Protein AF-A0A0D2Y0E1-F1 (afdb_monomer)

Nearest PDB structures (foldseek):
  6voa-assembly1_F  TM=8.980E-01  e=2.484E+00  Bos taurus
  6q9i-assembly1_A  TM=6.806E-01  e=1.138E+00  Homo sapiens
  7qij-assembly2_NC  TM=6.362E-01  e=3.158E+00  Yersinia enterocolitica
  7qij-assembly1_FC  TM=5.602E-01  e=2.203E+00  Yersinia enterocolitica
  4ui9-assembly1_J  TM=6.076E-01  e=6.491E+00  Homo sapiens

Structure (mmCIF, N/CA/C/O backbone):
data_AF-A0A0D2Y0E1-F1
#
_entry.id   AF-A0A0D2Y0E1-F1
#
loop_
_atom_site.group_PDB
_atom_site.id
_atom_site.type_symbol
_atom_site.label_atom_id
_atom_site.label_alt_id
_atom_site.label_comp_id
_atom_site.label_asym_id
_atom_site.label_entity_id
_atom_site.label_seq_id
_atom_site.pdbx_PDB_ins_code
_atom_site.Cartn_x
_atom_site.Cartn_y
_atom_site.Cartn_z
_atom_site.occupancy
_atom_site.B_iso_or_equiv
_atom_site.auth_seq_id
_atom_site.auth_comp_id
_atom_site.auth_asym_id
_atom_site.auth_atom_id
_atom_site.pdbx_PDB_model_num
ATOM 1 N N . MET A 1 1 ? 16.025 14.652 -43.598 1.00 29.80 1 MET A N 1
ATOM 2 C CA . MET A 1 1 ? 14.700 14.769 -42.950 1.00 29.80 1 MET A CA 1
ATOM 3 C C . MET A 1 1 ? 14.615 13.731 -41.834 1.00 29.80 1 MET A C 1
ATOM 5 O O . MET A 1 1 ? 14.165 12.617 -42.056 1.00 29.80 1 MET A O 1
ATOM 9 N N . ALA A 1 2 ? 15.170 14.050 -40.661 1.00 27.42 2 ALA A N 1
ATOM 10 C CA . ALA A 1 2 ? 15.143 13.170 -39.497 1.00 27.42 2 ALA A CA 1
ATOM 11 C C . ALA A 1 2 ? 13.873 13.478 -38.699 1.00 27.42 2 ALA A C 1
ATOM 13 O O . ALA A 1 2 ? 13.775 14.520 -38.055 1.00 27.42 2 ALA A O 1
ATOM 14 N N . LEU A 1 3 ? 12.875 12.598 -38.786 1.00 26.36 3 LEU A N 1
ATOM 15 C CA . LEU A 1 3 ? 11.708 12.636 -37.910 1.00 26.36 3 LEU A CA 1
ATOM 16 C C . LEU A 1 3 ? 12.167 12.260 -36.501 1.00 26.36 3 LEU A C 1
ATOM 18 O O . LEU A 1 3 ? 12.266 11.092 -36.132 1.00 26.36 3 LEU A O 1
ATOM 22 N N . GLN A 1 4 ? 12.492 13.290 -35.729 1.00 29.80 4 GLN A N 1
ATOM 23 C CA . GLN A 1 4 ? 12.717 13.230 -34.296 1.00 29.80 4 GLN A CA 1
ATOM 24 C C . GLN A 1 4 ? 11.381 12.854 -33.641 1.00 29.80 4 GLN A C 1
ATOM 26 O O . GLN A 1 4 ? 10.528 13.700 -33.369 1.00 29.80 4 GLN A O 1
ATOM 31 N N . LEU A 1 5 ? 11.152 11.547 -33.492 1.00 32.97 5 LEU A N 1
ATOM 32 C CA . LEU A 1 5 ? 9.961 10.992 -32.860 1.00 32.97 5 LEU A CA 1
ATOM 33 C C . LEU A 1 5 ? 9.896 11.491 -31.412 1.00 32.97 5 LEU A C 1
ATOM 35 O O . LEU A 1 5 ? 10.718 11.133 -30.570 1.00 32.97 5 LEU A O 1
ATOM 39 N N . ARG A 1 6 ? 8.915 12.358 -31.143 1.00 33.28 6 ARG A N 1
ATOM 40 C CA . ARG A 1 6 ? 8.609 12.877 -29.806 1.00 33.28 6 ARG A CA 1
ATOM 41 C C . ARG A 1 6 ? 8.322 11.722 -28.827 1.00 33.28 6 ARG A C 1
ATOM 43 O O . ARG A 1 6 ? 7.664 10.753 -29.209 1.00 33.28 6 ARG A O 1
ATOM 50 N N . PRO A 1 7 ? 8.691 11.854 -27.541 1.00 40.19 7 PRO A N 1
ATOM 51 C CA . PRO A 1 7 ? 8.501 10.839 -26.501 1.00 40.19 7 PRO A CA 1
ATOM 52 C C . PRO A 1 7 ? 7.050 10.806 -25.984 1.00 40.19 7 PRO A C 1
ATOM 54 O O . PRO A 1 7 ? 6.798 10.943 -24.792 1.00 40.19 7 PRO A O 1
ATOM 57 N N . ARG A 1 8 ? 6.058 10.694 -26.876 1.00 50.22 8 ARG A N 1
ATOM 58 C CA . ARG A 1 8 ? 4.631 10.711 -26.508 1.00 50.22 8 ARG A CA 1
ATOM 59 C C . ARG A 1 8 ? 3.814 9.655 -27.250 1.00 50.22 8 ARG A C 1
ATOM 61 O O . ARG A 1 8 ? 2.760 9.960 -27.795 1.00 50.22 8 ARG A O 1
ATOM 68 N N . SER A 1 9 ? 4.283 8.409 -27.303 1.00 59.06 9 SER A N 1
ATOM 69 C CA . SER A 1 9 ? 3.418 7.333 -27.802 1.00 59.06 9 SER A CA 1
ATOM 70 C C . SER A 1 9 ? 2.418 6.938 -26.699 1.00 59.06 9 SER A C 1
ATOM 72 O O . SER A 1 9 ? 2.868 6.602 -25.596 1.00 59.06 9 SER A O 1
ATOM 74 N N . PRO A 1 10 ? 1.099 6.903 -26.965 1.00 67.31 10 PRO A N 1
ATOM 75 C CA . PRO A 1 10 ? 0.081 6.484 -25.994 1.00 67.31 10 PRO A CA 1
ATOM 76 C C . PRO A 1 10 ? 0.346 5.110 -25.355 1.00 67.31 10 PRO A C 1
ATOM 78 O O . PRO A 1 10 ? -0.072 4.861 -24.227 1.00 67.31 10 PRO A O 1
ATOM 81 N N . GLY A 1 11 ? 1.072 4.225 -26.052 1.00 69.56 11 GLY A N 1
ATOM 82 C CA . GLY A 1 11 ? 1.441 2.896 -25.561 1.00 69.56 11 GLY A CA 1
ATOM 83 C C . GLY A 1 11 ? 2.312 2.919 -24.302 1.00 69.56 11 GLY A C 1
ATOM 84 O O . GLY A 1 11 ? 2.001 2.214 -23.347 1.00 69.56 11 GLY A O 1
ATOM 85 N N . PHE A 1 12 ? 3.351 3.762 -24.255 1.00 72.12 12 PHE A N 1
ATOM 86 C CA . PHE A 1 12 ? 4.215 3.871 -23.069 1.00 72.12 12 PHE A CA 1
ATOM 87 C C . PHE A 1 12 ? 3.479 4.479 -21.869 1.00 72.12 12 PHE A C 1
ATOM 89 O O . PHE A 1 12 ? 3.678 4.007 -20.756 1.00 72.12 12 PHE A O 1
ATOM 96 N N . PHE A 1 13 ? 2.578 5.447 -22.079 1.00 69.00 13 PHE A N 1
ATOM 97 C CA . PHE A 1 13 ? 1.755 6.000 -20.993 1.00 69.00 13 PHE A CA 1
ATOM 98 C C . PHE A 1 13 ? 0.798 4.963 -20.405 1.00 69.00 13 PHE A C 1
ATOM 100 O O . PHE A 1 13 ? 0.699 4.836 -19.188 1.00 69.00 13 PHE A O 1
ATOM 107 N N . LYS A 1 14 ? 0.131 4.175 -21.256 1.00 74.12 14 LYS A N 1
ATOM 108 C CA . LYS A 1 14 ? -0.729 3.073 -20.797 1.00 74.12 14 LYS A CA 1
ATOM 109 C C . LYS A 1 14 ? 0.062 2.020 -20.018 1.00 74.12 14 LYS A C 1
ATOM 111 O O . LYS A 1 14 ? -0.443 1.489 -19.030 1.00 74.12 14 LYS A O 1
ATOM 116 N N . LEU A 1 15 ? 1.296 1.733 -20.439 1.00 76.12 15 LEU A N 1
ATOM 117 C CA . LEU A 1 15 ? 2.157 0.760 -19.767 1.00 76.12 15 LEU A CA 1
ATOM 118 C C . LEU A 1 15 ? 2.670 1.283 -18.422 1.00 76.12 15 LEU A C 1
ATOM 120 O O . LEU A 1 15 ? 2.565 0.571 -17.434 1.00 76.12 15 LEU A O 1
ATOM 124 N N . ALA A 1 16 ? 3.117 2.539 -18.365 1.00 70.19 16 ALA A N 1
ATOM 125 C CA . ALA A 1 16 ? 3.499 3.204 -17.118 1.00 70.19 16 ALA A CA 1
ATOM 126 C C . ALA A 1 16 ? 2.325 3.308 -16.133 1.00 70.19 16 ALA A C 1
ATOM 128 O O . ALA A 1 16 ? 2.491 3.150 -14.929 1.00 70.19 16 ALA A O 1
ATOM 129 N N . ARG A 1 17 ? 1.101 3.516 -16.630 1.00 71.44 17 ARG A N 1
ATOM 130 C CA . ARG A 1 17 ? -0.091 3.430 -15.785 1.00 71.44 17 ARG A CA 1
ATOM 131 C C . ARG A 1 17 ? -0.301 2.003 -15.273 1.00 71.44 17 ARG A C 1
ATOM 133 O O . ARG A 1 17 ? -0.507 1.814 -14.084 1.00 71.44 17 ARG A O 1
ATOM 140 N N . SER A 1 18 ? -0.174 0.992 -16.129 1.00 72.69 18 SER A N 1
ATOM 141 C CA . SER A 1 18 ? -0.356 -0.416 -15.735 1.00 72.69 18 SER A CA 1
ATOM 142 C C . SER A 1 18 ? 0.694 -0.912 -14.725 1.00 72.69 18 SER A C 1
ATOM 144 O O . SER A 1 18 ? 0.367 -1.744 -13.881 1.00 72.69 18 SER A O 1
ATOM 146 N N . THR A 1 19 ? 1.922 -0.374 -14.735 1.00 73.69 19 THR A N 1
ATOM 147 C CA . THR A 1 19 ? 2.929 -0.667 -13.696 1.00 73.69 19 THR A CA 1
ATOM 148 C C . THR A 1 19 ? 2.524 -0.094 -12.341 1.00 73.69 19 THR A C 1
ATOM 150 O O . THR A 1 19 ? 2.725 -0.753 -11.328 1.00 73.69 19 THR A O 1
ATOM 153 N N . THR A 1 20 ? 1.850 1.064 -12.301 1.00 69.69 20 THR A N 1
ATOM 154 C CA . THR A 1 20 ? 1.257 1.573 -11.044 1.00 69.69 20 THR A CA 1
ATOM 155 C C . THR A 1 20 ? 0.101 0.716 -10.523 1.00 69.69 20 THR A C 1
ATOM 157 O O . THR A 1 20 ? -0.274 0.858 -9.362 1.00 69.69 20 THR A O 1
ATOM 160 N N . LEU A 1 21 ? -0.436 -0.193 -11.350 1.00 75.38 21 LEU A N 1
ATOM 161 C CA . LEU A 1 21 ? -1.456 -1.172 -10.962 1.00 75.38 21 LEU A CA 1
ATOM 162 C C . LEU A 1 21 ? -0.890 -2.503 -10.452 1.00 75.38 21 LEU A C 1
ATOM 164 O O . LEU A 1 21 ? -1.653 -3.431 -10.203 1.00 75.38 21 LEU A O 1
ATOM 168 N N . GLY A 1 22 ? 0.435 -2.643 -10.361 1.00 80.12 22 GLY A N 1
ATOM 169 C CA . GLY A 1 22 ? 1.069 -3.899 -9.953 1.00 80.12 22 GLY A CA 1
ATOM 170 C C . GLY A 1 22 ? 0.978 -5.028 -10.989 1.00 80.12 22 GLY A C 1
ATOM 171 O O . GLY A 1 22 ? 1.365 -6.159 -10.704 1.00 80.12 22 GLY A O 1
ATOM 172 N N . LYS A 1 23 ? 0.500 -4.749 -12.212 1.00 84.88 23 LYS A N 1
ATOM 173 C CA . LYS A 1 23 ? 0.359 -5.733 -13.305 1.00 84.88 23 LYS A CA 1
ATOM 174 C C . LYS A 1 23 ? 1.680 -5.935 -14.054 1.00 84.88 23 LYS A C 1
ATOM 176 O O . LYS A 1 23 ? 1.749 -5.778 -15.276 1.00 84.88 23 LYS A O 1
ATOM 181 N N . PHE A 1 24 ? 2.757 -6.220 -13.325 1.00 88.38 24 PHE A N 1
ATOM 182 C CA . PHE A 1 24 ? 4.121 -6.168 -13.858 1.00 88.38 24 PHE A CA 1
ATOM 183 C C . PHE A 1 24 ? 4.389 -7.208 -14.950 1.00 88.38 24 PHE A C 1
ATOM 185 O O . PHE A 1 24 ? 5.029 -6.874 -15.946 1.00 88.38 24 PHE A O 1
ATOM 192 N N . GLU A 1 25 ? 3.842 -8.419 -14.833 1.00 87.38 25 GLU A N 1
ATOM 193 C CA . GLU A 1 25 ? 4.028 -9.468 -15.846 1.00 87.38 25 GLU A CA 1
ATOM 194 C C . GLU A 1 25 ? 3.355 -9.102 -17.182 1.00 87.38 25 GLU A C 1
ATOM 196 O O . GLU A 1 25 ? 3.967 -9.173 -18.250 1.00 87.38 25 GLU A O 1
ATOM 201 N N . GLU A 1 26 ? 2.122 -8.589 -17.133 1.00 87.56 26 GLU A N 1
ATOM 202 C CA . GLU A 1 26 ? 1.418 -8.083 -18.317 1.00 87.56 26 GLU A CA 1
ATOM 203 C C . GLU A 1 26 ? 2.178 -6.901 -18.949 1.00 87.56 26 GLU A C 1
ATOM 205 O O . GLU A 1 26 ? 2.345 -6.821 -20.174 1.00 87.56 26 GLU A O 1
ATOM 210 N N . CYS A 1 27 ? 2.696 -5.993 -18.114 1.00 88.06 27 CYS A N 1
ATOM 211 C CA . CYS A 1 27 ? 3.524 -4.874 -18.561 1.00 88.06 27 CYS A CA 1
ATOM 212 C C . CYS A 1 27 ? 4.807 -5.357 -19.240 1.00 88.06 27 CYS A C 1
ATOM 214 O O . CYS A 1 27 ? 5.188 -4.824 -20.282 1.00 88.06 27 CYS A O 1
ATOM 216 N N . HI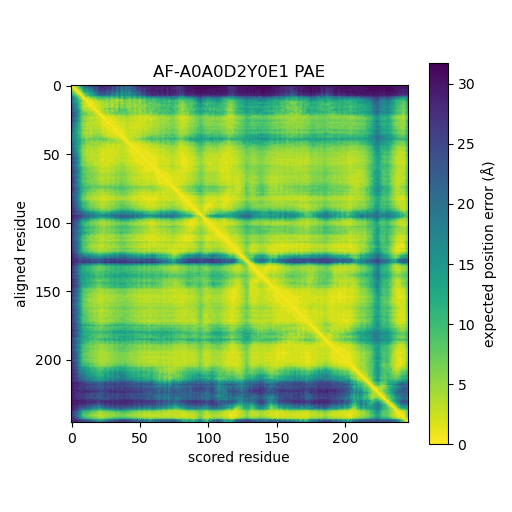S A 1 28 ? 5.455 -6.383 -18.694 1.00 88.94 28 HIS A N 1
ATOM 217 C CA . HIS A 1 28 ? 6.668 -6.958 -19.255 1.00 88.94 28 HIS A CA 1
ATOM 218 C C . HIS A 1 28 ? 6.424 -7.533 -20.658 1.00 88.94 28 HIS A C 1
ATOM 220 O O . HIS A 1 28 ? 7.183 -7.246 -21.592 1.00 88.94 28 HIS A O 1
ATOM 226 N N . GLN A 1 29 ? 5.326 -8.270 -20.848 1.00 88.88 29 GLN A N 1
ATOM 227 C CA . GLN A 1 29 ? 4.937 -8.819 -22.151 1.00 88.88 29 GLN A CA 1
ATOM 228 C C . GLN A 1 29 ? 4.659 -7.716 -23.180 1.00 88.88 29 GLN A C 1
ATOM 230 O O . GLN A 1 29 ? 5.205 -7.742 -24.289 1.00 88.88 29 GLN A O 1
ATOM 235 N N . LYS A 1 30 ? 3.877 -6.696 -22.806 1.00 88.81 30 LYS A N 1
ATOM 236 C CA . LYS A 1 30 ? 3.583 -5.549 -23.683 1.00 88.81 30 LYS A CA 1
ATOM 237 C C . LYS A 1 30 ? 4.838 -4.732 -24.006 1.00 88.81 30 LYS A C 1
ATOM 239 O O . LYS A 1 30 ? 5.014 -4.291 -25.144 1.00 88.81 30 LYS A O 1
ATOM 244 N N . LEU A 1 31 ? 5.750 -4.571 -23.047 1.00 88.81 31 LEU A N 1
ATOM 245 C CA . LEU A 1 31 ? 7.001 -3.844 -23.250 1.00 88.81 31 LEU A CA 1
ATOM 246 C C . LEU A 1 31 ? 7.914 -4.556 -24.253 1.00 88.81 31 LEU A C 1
ATOM 248 O O . LEU A 1 31 ? 8.544 -3.890 -25.074 1.00 88.81 31 LEU A O 1
ATOM 252 N N . ARG A 1 32 ? 7.950 -5.897 -24.258 1.00 88.44 32 ARG A N 1
ATOM 253 C CA . ARG A 1 32 ? 8.689 -6.667 -25.277 1.00 88.44 32 ARG A CA 1
ATOM 254 C C . ARG A 1 32 ? 8.205 -6.339 -26.690 1.00 88.44 32 ARG A C 1
ATOM 256 O O . ARG A 1 32 ? 9.035 -6.141 -27.577 1.00 88.44 32 ARG A O 1
ATOM 263 N N . ALA A 1 33 ? 6.892 -6.236 -26.900 1.00 87.00 33 ALA A N 1
ATOM 264 C CA . ALA A 1 33 ? 6.331 -5.838 -28.192 1.00 87.00 33 ALA A CA 1
ATOM 265 C C . ALA A 1 33 ? 6.727 -4.396 -28.567 1.00 87.00 33 ALA A C 1
ATOM 267 O O . ALA A 1 33 ? 7.185 -4.152 -29.684 1.00 87.00 33 ALA A O 1
ATOM 268 N N . LEU A 1 34 ? 6.651 -3.455 -27.618 1.00 84.75 34 LEU A N 1
ATOM 269 C CA . LEU A 1 34 ? 7.049 -2.060 -27.848 1.00 84.75 34 LEU A CA 1
ATOM 270 C C . LEU A 1 34 ? 8.543 -1.905 -28.149 1.00 84.75 34 LEU A C 1
ATOM 272 O O . LEU A 1 34 ? 8.905 -1.117 -29.016 1.00 84.75 34 LEU A O 1
ATOM 276 N N . LYS A 1 35 ? 9.420 -2.665 -27.488 1.00 85.88 35 LYS A N 1
ATOM 277 C CA . LYS A 1 35 ? 10.864 -2.639 -27.771 1.00 85.88 35 LYS A CA 1
ATOM 278 C C . LYS A 1 35 ? 11.201 -3.173 -29.161 1.00 85.88 35 LYS A C 1
ATOM 280 O O . LYS A 1 35 ? 12.123 -2.656 -29.779 1.00 85.88 35 LYS A O 1
ATOM 285 N N . LYS A 1 36 ? 10.459 -4.167 -29.665 1.00 87.75 36 LYS A N 1
ATOM 286 C CA . LYS A 1 36 ? 10.611 -4.635 -31.055 1.00 87.75 36 LYS A CA 1
ATOM 287 C C . LYS A 1 36 ? 10.253 -3.532 -32.054 1.00 87.75 36 LYS A C 1
ATOM 289 O O . LYS A 1 36 ? 10.967 -3.353 -33.032 1.00 87.75 36 LYS A O 1
ATOM 294 N N . ALA A 1 37 ? 9.189 -2.775 -31.783 1.00 86.12 37 ALA A N 1
ATOM 295 C CA . ALA A 1 37 ? 8.767 -1.656 -32.627 1.00 86.12 37 ALA A CA 1
ATOM 296 C C . ALA A 1 37 ? 9.677 -0.416 -32.496 1.00 86.12 37 ALA A C 1
ATOM 298 O O . ALA A 1 37 ? 9.895 0.298 -33.472 1.00 86.12 37 ALA A O 1
ATOM 299 N N . PHE A 1 38 ? 10.232 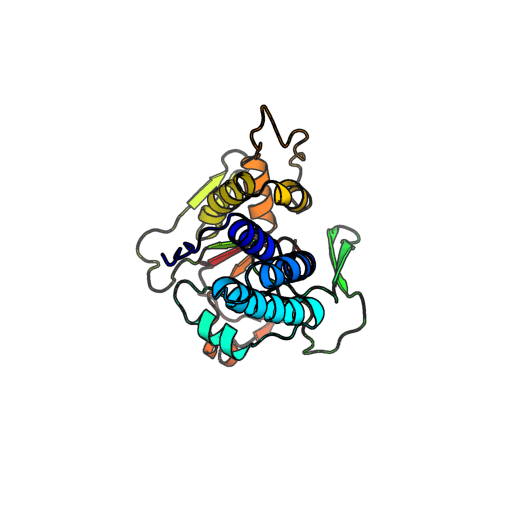-0.164 -31.305 1.00 85.12 38 PHE A N 1
ATOM 300 C CA . PHE A 1 38 ? 11.025 1.028 -30.982 1.00 85.12 38 PHE A CA 1
ATOM 301 C C . PHE A 1 38 ? 12.339 0.667 -30.258 1.00 85.12 38 PHE A C 1
ATOM 303 O O . PHE A 1 38 ? 12.512 0.988 -29.077 1.00 85.12 38 PHE A O 1
ATOM 310 N N . PRO A 1 39 ? 13.306 0.028 -30.941 1.00 83.50 39 PRO A N 1
ATOM 311 C CA . PRO A 1 39 ? 14.494 -0.550 -30.302 1.00 83.50 39 PRO A CA 1
ATOM 312 C C . PRO A 1 39 ? 15.448 0.475 -29.669 1.00 83.50 39 PRO A C 1
ATOM 314 O O . PRO A 1 39 ? 16.184 0.130 -28.750 1.00 83.50 39 PRO A O 1
ATOM 317 N N . LYS A 1 40 ? 15.423 1.738 -30.116 1.00 86.44 40 LYS A N 1
ATOM 318 C CA . LYS A 1 40 ? 16.262 2.835 -29.586 1.00 86.44 40 LYS A CA 1
ATOM 319 C C . LYS A 1 40 ? 15.544 3.716 -28.549 1.00 86.44 40 LYS A C 1
ATOM 321 O O . LYS A 1 40 ? 16.003 4.813 -28.246 1.00 86.44 40 LYS A O 1
ATOM 326 N N . SER A 1 41 ? 14.390 3.281 -28.041 1.00 82.38 41 SER A N 1
ATOM 327 C CA . SER A 1 41 ? 13.595 4.056 -27.081 1.00 82.38 41 SER A CA 1
ATOM 328 C C . SER A 1 41 ? 14.226 4.035 -25.684 1.00 82.38 41 SER A C 1
ATOM 330 O O . SER A 1 41 ? 14.190 3.014 -24.998 1.00 82.38 41 SER A O 1
ATOM 332 N N . VAL A 1 42 ? 14.753 5.180 -25.237 1.00 83.12 42 VAL A N 1
ATOM 333 C CA . VAL A 1 42 ? 15.238 5.371 -23.855 1.00 83.12 42 VAL A CA 1
ATOM 334 C C . VAL A 1 42 ? 14.129 5.118 -22.817 1.00 83.12 42 VAL A C 1
ATOM 336 O O . VAL A 1 42 ? 14.378 4.350 -21.888 1.00 83.12 42 VAL A O 1
ATOM 339 N N . PRO A 1 43 ? 12.884 5.625 -22.984 1.00 82.69 43 PRO A N 1
ATOM 340 C CA . PRO A 1 43 ? 11.788 5.305 -22.063 1.00 82.69 43 PRO A CA 1
ATOM 341 C C . PRO A 1 43 ? 11.518 3.804 -21.918 1.00 82.69 43 PRO A C 1
ATOM 343 O O . PRO A 1 43 ? 11.196 3.336 -20.829 1.00 82.69 43 PRO A O 1
ATOM 346 N N . ALA A 1 44 ? 11.677 3.033 -22.998 1.00 84.06 44 ALA A N 1
ATOM 347 C CA . ALA A 1 44 ? 11.476 1.589 -22.952 1.00 84.06 44 ALA A CA 1
ATOM 348 C C . ALA A 1 44 ? 12.544 0.879 -22.108 1.00 84.06 44 ALA A C 1
ATOM 350 O O . ALA A 1 44 ? 12.246 -0.125 -21.465 1.00 84.06 44 ALA A O 1
ATOM 351 N N . TRP A 1 45 ? 13.775 1.394 -22.107 1.00 85.12 45 TRP A N 1
ATOM 352 C CA . TRP A 1 45 ? 14.862 0.859 -21.291 1.00 85.12 45 TRP A CA 1
ATOM 353 C C . TRP A 1 45 ? 14.631 1.118 -19.80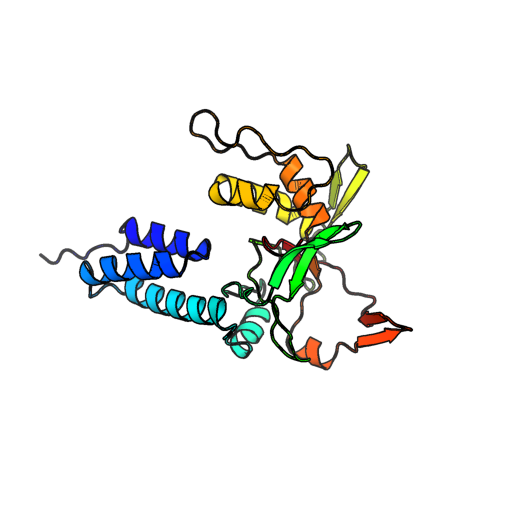1 1.00 85.12 45 TRP A C 1
ATOM 355 O O . TRP A 1 45 ? 14.652 0.178 -19.009 1.00 85.12 45 TRP A O 1
ATOM 365 N N . SER A 1 46 ? 14.334 2.366 -19.425 1.00 86.12 46 SER A N 1
ATOM 366 C CA . SER A 1 46 ? 14.030 2.727 -18.033 1.00 86.12 46 SER A CA 1
ATOM 367 C C . SER A 1 46 ? 12.849 1.923 -17.485 1.00 86.12 46 SER A C 1
ATOM 369 O O . SER A 1 46 ? 12.912 1.398 -16.376 1.00 86.12 46 SER A O 1
ATOM 371 N N . LEU A 1 47 ? 11.800 1.753 -18.294 1.00 87.38 47 LEU A N 1
ATOM 372 C CA . LEU A 1 47 ? 10.621 0.979 -17.916 1.00 87.38 47 LEU A CA 1
ATOM 373 C C . LEU A 1 47 ? 10.922 -0.518 -17.768 1.00 87.38 47 LEU A C 1
ATOM 375 O O . LEU A 1 47 ? 10.352 -1.170 -16.900 1.00 87.38 47 LEU A O 1
ATOM 379 N N . GLN A 1 48 ? 11.848 -1.062 -18.563 1.00 90.25 48 GLN A N 1
ATOM 380 C CA . GLN A 1 48 ? 12.292 -2.448 -18.412 1.00 90.25 48 GLN A CA 1
ATOM 381 C C . GLN A 1 48 ? 13.037 -2.664 -17.095 1.00 90.25 48 GLN A C 1
ATOM 383 O O . GLN A 1 48 ? 12.794 -3.666 -16.426 1.00 90.25 48 GLN A O 1
ATOM 388 N N . LEU A 1 49 ? 13.935 -1.742 -16.730 1.00 90.31 49 LEU A N 1
ATOM 389 C CA . LEU A 1 49 ? 14.657 -1.811 -15.460 1.00 90.31 49 LEU A CA 1
ATOM 390 C C . LEU A 1 49 ? 13.689 -1.743 -14.275 1.00 90.31 49 LEU A C 1
ATOM 392 O O . LEU A 1 49 ? 13.783 -2.572 -13.374 1.00 90.31 49 LEU A O 1
ATOM 396 N N . HIS A 1 50 ? 12.728 -0.815 -14.318 1.00 90.00 50 HIS A N 1
ATOM 397 C CA . HIS A 1 50 ? 11.692 -0.691 -13.292 1.00 90.00 50 HIS A CA 1
ATOM 398 C C . HIS A 1 50 ? 10.854 -1.973 -13.169 1.00 90.00 50 HIS A C 1
ATOM 400 O O . HIS A 1 50 ? 10.791 -2.550 -12.091 1.00 90.00 50 HIS A O 1
ATOM 406 N N . ILE A 1 51 ? 10.300 -2.490 -14.274 1.00 92.38 51 ILE A N 1
ATOM 407 C CA . ILE A 1 51 ? 9.503 -3.731 -14.259 1.00 92.38 51 ILE A CA 1
ATOM 408 C C . ILE A 1 51 ? 10.325 -4.921 -13.751 1.00 92.38 51 ILE A C 1
ATOM 410 O O . ILE A 1 51 ? 9.823 -5.724 -12.972 1.00 92.38 51 ILE A O 1
ATOM 414 N N . GLY A 1 52 ? 11.590 -5.035 -14.164 1.00 93.62 52 GLY A N 1
ATOM 415 C CA . GLY A 1 52 ? 12.476 -6.103 -13.703 1.00 93.62 52 GLY A CA 1
ATOM 416 C C . GLY A 1 52 ? 12.748 -6.043 -12.198 1.00 93.62 52 GLY A C 1
ATOM 417 O O . GLY A 1 52 ? 12.721 -7.082 -11.542 1.00 93.62 52 GLY A O 1
ATOM 418 N N . LYS A 1 53 ? 12.969 -4.840 -11.646 1.00 93.94 53 LYS A N 1
ATOM 419 C CA . LYS A 1 53 ? 13.079 -4.611 -10.196 1.00 93.94 53 LYS A CA 1
ATOM 420 C C . LYS A 1 53 ? 11.783 -5.033 -9.493 1.00 93.94 53 LYS A C 1
ATOM 422 O O . LYS A 1 53 ? 11.827 -5.875 -8.604 1.00 93.94 53 LYS A O 1
ATOM 427 N N . SER A 1 54 ? 10.642 -4.517 -9.947 1.00 93.50 54 SER A N 1
ATOM 428 C CA . SER A 1 54 ? 9.334 -4.780 -9.341 1.00 93.50 54 SER A CA 1
ATOM 429 C C . SER A 1 54 ? 8.920 -6.254 -9.378 1.00 93.50 54 SER A C 1
ATOM 431 O O . SER A 1 54 ? 8.301 -6.727 -8.435 1.00 93.50 54 SER A O 1
ATOM 433 N N . LEU A 1 55 ? 9.286 -7.007 -10.422 1.00 94.81 55 LEU A N 1
ATOM 434 C CA . LEU A 1 55 ? 9.024 -8.451 -10.483 1.00 94.81 55 LEU A CA 1
ATOM 435 C C . LEU A 1 55 ? 9.831 -9.235 -9.441 1.00 94.81 55 LEU A C 1
ATOM 437 O O . LEU A 1 55 ? 9.289 -10.141 -8.818 1.00 94.81 55 LEU A O 1
ATOM 441 N N . LYS A 1 56 ? 11.106 -8.886 -9.225 1.00 95.69 56 LYS A N 1
ATOM 442 C CA . LYS A 1 56 ? 11.929 -9.515 -8.175 1.00 95.69 56 LYS A CA 1
ATOM 443 C C . LYS A 1 56 ? 11.386 -9.219 -6.780 1.00 95.69 56 LYS A C 1
ATOM 445 O O . LYS A 1 56 ? 11.334 -10.100 -5.932 1.00 95.69 56 LYS A O 1
ATOM 450 N N . GLU A 1 57 ? 10.953 -7.984 -6.556 1.00 95.81 57 GLU A N 1
ATOM 451 C CA . GLU A 1 57 ? 10.283 -7.592 -5.317 1.00 95.81 57 GLU A CA 1
ATOM 452 C C . GLU A 1 57 ? 8.985 -8.387 -5.119 1.00 95.81 57 GLU A C 1
ATOM 454 O O . GLU A 1 57 ? 8.824 -9.040 -4.097 1.00 95.81 57 GLU A O 1
ATOM 459 N N . GLN A 1 58 ? 8.094 -8.409 -6.115 1.00 94.50 58 GLN A N 1
ATOM 460 C CA . GLN A 1 58 ? 6.790 -9.077 -6.033 1.00 94.50 58 GLN A CA 1
ATOM 461 C C . GLN A 1 58 ? 6.890 -10.595 -5.829 1.00 94.50 58 GLN A C 1
ATOM 463 O O . GLN A 1 58 ? 6.107 -11.158 -5.063 1.00 94.50 58 GLN A O 1
ATOM 468 N N . ASN A 1 59 ? 7.818 -11.254 -6.525 1.00 94.44 59 ASN A N 1
ATOM 469 C CA . ASN A 1 59 ? 7.921 -12.713 -6.524 1.00 94.44 59 ASN A CA 1
ATOM 470 C C . ASN A 1 59 ? 8.749 -13.234 -5.348 1.00 94.44 59 ASN A C 1
ATOM 472 O O . ASN A 1 59 ? 8.349 -14.202 -4.702 1.00 94.44 59 ASN A O 1
ATOM 476 N N . ASP A 1 60 ? 9.872 -12.572 -5.064 1.00 94.38 60 ASP A N 1
ATOM 477 C CA . ASP A 1 60 ? 10.913 -13.105 -4.181 1.00 94.38 60 ASP A CA 1
ATOM 478 C C . ASP A 1 60 ? 11.081 -12.280 -2.897 1.00 94.38 60 ASP A C 1
ATOM 480 O O . ASP A 1 60 ? 11.861 -12.653 -2.025 1.00 94.38 60 ASP A O 1
ATOM 484 N N . GLY A 1 61 ? 10.410 -11.128 -2.783 1.00 94.69 61 GLY A N 1
ATOM 485 C CA . GLY A 1 61 ? 10.632 -10.195 -1.679 1.00 94.69 61 GLY A CA 1
ATOM 486 C C . GLY A 1 61 ? 12.029 -9.567 -1.723 1.00 94.69 61 GLY A C 1
ATOM 487 O O . GLY A 1 61 ? 12.557 -9.132 -0.701 1.00 94.69 61 GLY A O 1
ATOM 488 N N . ALA A 1 62 ? 12.664 -9.541 -2.899 1.00 95.69 62 ALA A N 1
ATOM 489 C CA . ALA A 1 62 ? 14.044 -9.099 -3.071 1.00 95.69 62 ALA A CA 1
ATOM 490 C C . ALA A 1 62 ? 14.149 -7.566 -3.145 1.00 95.69 62 ALA A C 1
ATOM 492 O O . ALA A 1 62 ? 14.394 -6.985 -4.206 1.00 95.69 62 ALA A O 1
ATOM 493 N N . TYR A 1 63 ? 13.964 -6.912 -2.000 1.00 95.00 63 TYR A N 1
ATOM 494 C CA . TYR A 1 63 ? 14.041 -5.459 -1.869 1.00 95.00 63 TYR A CA 1
ATOM 495 C C . TYR A 1 63 ? 15.472 -4.966 -1.656 1.00 95.00 63 TYR A C 1
ATOM 497 O O . TYR A 1 63 ? 16.246 -5.519 -0.875 1.00 95.00 63 TYR A O 1
ATOM 505 N N . ALA A 1 64 ? 15.805 -3.837 -2.282 1.00 93.31 64 ALA A N 1
ATOM 506 C CA . ALA A 1 64 ? 17.008 -3.080 -1.951 1.00 93.31 64 ALA A CA 1
ATOM 507 C C . ALA A 1 64 ? 16.762 -2.242 -0.682 1.00 93.31 64 ALA A C 1
ATOM 509 O O . ALA A 1 64 ? 16.622 -1.022 -0.761 1.00 93.31 64 ALA A O 1
ATOM 510 N N . VAL A 1 65 ? 16.683 -2.901 0.4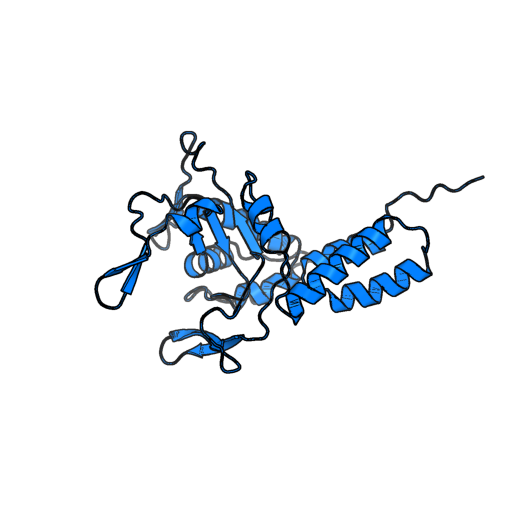81 1.00 89.62 65 VAL A N 1
ATOM 511 C CA . VAL A 1 65 ? 16.290 -2.282 1.766 1.00 89.62 65 VAL A CA 1
ATOM 512 C C . VAL A 1 65 ? 17.139 -1.054 2.104 1.00 89.62 65 VAL A C 1
ATOM 514 O O . VAL A 1 65 ? 16.595 -0.039 2.522 1.00 89.62 65 VAL A O 1
ATOM 517 N N . ALA A 1 66 ? 18.450 -1.095 1.843 1.00 89.94 66 ALA A N 1
ATOM 518 C CA . ALA A 1 66 ? 19.333 0.054 2.051 1.00 89.94 66 ALA A CA 1
ATOM 519 C C . ALA A 1 66 ? 18.882 1.299 1.263 1.00 89.94 66 ALA A C 1
ATOM 521 O O . ALA A 1 66 ? 18.875 2.398 1.806 1.00 89.94 66 ALA A O 1
ATOM 522 N N . ASN A 1 67 ? 18.435 1.126 0.015 1.00 90.88 67 ASN A N 1
ATOM 523 C CA . ASN A 1 67 ? 17.917 2.232 -0.790 1.00 90.88 67 ASN A CA 1
ATOM 524 C C . ASN A 1 67 ? 16.564 2.714 -0.259 1.00 90.88 67 ASN A C 1
ATOM 526 O O . ASN A 1 67 ? 16.349 3.912 -0.161 1.00 90.88 67 ASN A O 1
ATOM 530 N N . MET A 1 68 ? 15.682 1.799 0.160 1.00 90.38 68 MET A N 1
ATOM 531 C CA . MET A 1 68 ? 14.399 2.176 0.768 1.00 90.38 68 MET A CA 1
ATOM 532 C C . MET A 1 68 ? 14.589 2.983 2.058 1.00 90.38 68 MET A C 1
ATOM 534 O O . MET A 1 68 ? 13.827 3.909 2.317 1.00 90.38 68 MET A O 1
ATOM 538 N N . LEU A 1 69 ? 15.609 2.658 2.860 1.00 88.06 69 LEU A N 1
ATOM 539 C CA . LEU A 1 69 ? 15.966 3.412 4.065 1.00 88.06 69 LEU A CA 1
ATOM 540 C C . LEU A 1 69 ? 16.534 4.801 3.748 1.00 88.06 69 LEU A C 1
ATOM 542 O O . LEU A 1 69 ? 16.367 5.711 4.558 1.00 88.06 69 LEU A O 1
ATOM 546 N N . ILE A 1 70 ? 17.194 4.974 2.600 1.00 88.69 70 ILE A N 1
ATOM 547 C CA . ILE A 1 70 ? 17.608 6.291 2.096 1.00 88.69 70 ILE A CA 1
ATOM 548 C C . ILE A 1 70 ? 16.368 7.071 1.643 1.00 88.69 70 ILE A C 1
ATOM 550 O O . ILE A 1 70 ? 16.145 8.175 2.125 1.00 88.69 70 ILE A O 1
ATOM 554 N N . ASP A 1 71 ? 15.499 6.472 0.824 1.00 88.50 71 ASP A N 1
ATOM 555 C CA . ASP A 1 71 ? 14.262 7.109 0.342 1.00 88.50 71 ASP A CA 1
ATOM 556 C C . ASP A 1 71 ? 13.322 7.508 1.502 1.00 88.50 71 ASP A C 1
ATOM 558 O O . ASP A 1 71 ? 12.636 8.530 1.447 1.00 88.50 71 ASP A O 1
ATOM 562 N N . ALA A 1 72 ? 13.309 6.734 2.593 1.00 86.38 72 ALA A N 1
ATOM 563 C CA . ALA A 1 72 ? 12.548 7.034 3.808 1.00 86.38 72 ALA A CA 1
ATOM 564 C C . ALA A 1 72 ? 13.054 8.283 4.565 1.00 86.38 72 ALA A C 1
ATOM 566 O O . ALA A 1 72 ? 12.325 8.851 5.392 1.00 86.38 72 ALA A O 1
ATOM 567 N N . GLN A 1 73 ? 14.289 8.730 4.304 1.00 84.62 73 GLN A N 1
ATOM 568 C CA . GLN A 1 73 ? 14.875 9.947 4.884 1.00 84.62 73 GLN A CA 1
ATOM 569 C C . GLN A 1 73 ? 14.447 11.230 4.159 1.00 84.62 73 GLN A C 1
ATOM 571 O O . GLN A 1 73 ? 14.564 12.314 4.735 1.00 84.62 73 GLN A O 1
ATOM 576 N N . GLU A 1 74 ? 13.807 11.123 2.997 1.00 86.31 74 GLU A N 1
ATOM 577 C CA . GLU A 1 74 ? 13.229 12.267 2.288 1.00 86.31 74 GLU A CA 1
ATOM 578 C C . GLU A 1 74 ? 11.900 12.742 2.904 1.00 86.31 74 GLU A C 1
ATOM 580 O O . GLU A 1 74 ? 11.200 11.993 3.592 1.00 86.31 74 GLU A O 1
ATOM 585 N N . ALA A 1 75 ? 11.544 14.009 2.670 1.00 84.69 75 ALA A N 1
ATOM 586 C CA . ALA A 1 75 ? 10.301 14.625 3.143 1.00 84.69 75 ALA A CA 1
ATOM 587 C C . ALA A 1 75 ? 9.558 15.321 1.976 1.00 84.69 75 ALA A C 1
ATOM 589 O O . ALA A 1 75 ? 9.960 16.416 1.577 1.00 84.69 75 ALA A O 1
ATOM 590 N N . PRO A 1 76 ? 8.468 14.733 1.432 1.00 85.44 76 PRO A N 1
ATOM 591 C CA . PRO A 1 76 ? 7.839 13.475 1.846 1.00 85.44 76 PRO A CA 1
ATOM 592 C C . PRO A 1 76 ? 8.640 12.232 1.409 1.00 85.44 76 PRO A C 1
ATOM 594 O O . PRO A 1 76 ? 9.263 12.258 0.347 1.00 85.44 76 PRO A O 1
ATOM 597 N N . PRO A 1 77 ? 8.578 11.121 2.166 1.00 86.12 77 PRO A N 1
ATOM 598 C CA . PRO A 1 77 ? 9.215 9.875 1.760 1.00 86.12 77 PRO A CA 1
ATOM 599 C C . PRO A 1 77 ? 8.453 9.266 0.577 1.00 86.12 77 PRO A C 1
ATOM 601 O O . PRO A 1 77 ? 7.232 9.091 0.627 1.00 86.12 77 PRO A O 1
ATOM 604 N N . LEU A 1 78 ? 9.175 8.929 -0.491 1.00 85.62 78 LEU A N 1
ATOM 605 C CA . LEU A 1 78 ? 8.617 8.335 -1.707 1.00 85.62 78 LEU A CA 1
ATOM 606 C C . LEU A 1 78 ? 9.293 6.997 -1.990 1.00 85.62 78 LEU A C 1
ATOM 608 O O . LEU A 1 78 ? 10.226 6.904 -2.780 1.00 85.62 78 LEU A O 1
ATOM 612 N N . ILE A 1 79 ? 8.788 5.946 -1.348 1.00 88.00 79 ILE A N 1
ATOM 613 C CA . ILE A 1 79 ? 9.314 4.592 -1.513 1.00 88.00 79 ILE A CA 1
ATOM 614 C C . ILE A 1 79 ? 8.594 3.914 -2.681 1.00 88.00 79 ILE A C 1
ATOM 616 O O . ILE A 1 79 ? 7.393 3.634 -2.622 1.00 88.00 79 ILE A O 1
ATOM 620 N N . ASP A 1 80 ? 9.333 3.648 -3.758 1.00 87.12 80 ASP A N 1
ATOM 621 C CA . ASP A 1 80 ? 8.817 2.926 -4.920 1.00 87.12 80 ASP A CA 1
ATOM 622 C C . ASP A 1 80 ? 9.241 1.454 -4.900 1.00 87.12 80 ASP A C 1
ATOM 624 O O . ASP A 1 80 ? 10.357 1.090 -5.295 1.00 87.12 80 ASP A O 1
ATOM 628 N N . CYS A 1 81 ? 8.317 0.618 -4.429 1.00 91.75 81 CYS A N 1
ATOM 629 C CA . CYS A 1 81 ? 8.462 -0.826 -4.331 1.00 91.75 81 CYS A CA 1
ATOM 630 C C . CYS A 1 81 ? 7.198 -1.551 -4.830 1.00 91.75 81 CYS A C 1
ATOM 632 O O . CYS A 1 81 ? 6.098 -0.988 -4.842 1.00 91.75 81 CYS A O 1
ATOM 634 N N . ALA A 1 82 ? 7.343 -2.800 -5.267 1.00 92.69 82 ALA A N 1
ATOM 635 C CA . ALA A 1 82 ? 6.219 -3.693 -5.534 1.00 92.69 82 ALA A CA 1
ATOM 636 C C . ALA A 1 82 ? 5.742 -4.391 -4.255 1.00 92.69 82 ALA A C 1
ATOM 638 O O . ALA A 1 82 ? 6.486 -4.504 -3.284 1.00 92.69 82 ALA A O 1
ATOM 639 N N . THR A 1 83 ? 4.510 -4.898 -4.264 1.00 92.56 83 THR A N 1
ATOM 640 C CA . THR A 1 83 ? 3.961 -5.652 -3.131 1.00 92.56 83 THR A CA 1
ATOM 641 C C . THR A 1 83 ? 4.337 -7.130 -3.213 1.00 92.56 83 THR A C 1
ATOM 643 O O . THR A 1 83 ? 3.914 -7.825 -4.135 1.00 92.56 83 THR A O 1
ATOM 646 N N . PHE A 1 84 ? 5.081 -7.609 -2.220 1.00 94.44 84 PHE A N 1
ATOM 647 C CA . PHE A 1 84 ? 5.357 -9.013 -1.945 1.00 94.44 84 PHE A CA 1
ATOM 648 C C . PHE A 1 84 ? 4.339 -9.545 -0.942 1.00 94.44 84 PHE A C 1
ATOM 650 O O . PHE A 1 84 ? 4.223 -9.021 0.163 1.00 94.44 84 PHE A O 1
ATOM 657 N N . SER A 1 85 ? 3.606 -10.587 -1.322 1.00 93.50 85 SER A N 1
ATOM 658 C CA . SER A 1 85 ? 2.543 -11.169 -0.489 1.00 93.50 85 SER A CA 1
ATOM 659 C C . SER A 1 85 ? 2.343 -12.668 -0.700 1.00 93.50 85 SER A C 1
ATOM 661 O O . SER A 1 85 ? 1.344 -13.226 -0.271 1.00 93.50 85 SER A O 1
ATOM 663 N N . SER A 1 86 ? 3.291 -13.351 -1.345 1.00 92.06 86 SER A N 1
ATOM 664 C CA . SER A 1 86 ? 3.137 -14.765 -1.718 1.00 92.06 86 SER A CA 1
ATOM 665 C C . SER A 1 86 ? 3.059 -15.721 -0.520 1.00 92.06 86 SER A C 1
ATOM 667 O O . SER A 1 86 ? 2.614 -16.859 -0.668 1.00 92.06 86 SER A O 1
ATOM 669 N N . LEU A 1 87 ? 3.483 -15.271 0.665 1.00 94.38 87 LEU A N 1
ATOM 670 C CA . LEU A 1 87 ? 3.456 -16.061 1.899 1.00 94.38 87 LEU A CA 1
ATOM 671 C C . LEU A 1 87 ? 2.169 -15.894 2.696 1.00 94.38 87 LEU A C 1
ATOM 673 O O . LEU A 1 87 ? 2.019 -16.535 3.734 1.00 94.38 87 LEU A O 1
ATOM 677 N N . VAL A 1 88 ? 1.264 -15.032 2.234 1.00 93.62 88 VAL A N 1
ATOM 678 C CA . VAL A 1 88 ? 0.016 -14.740 2.921 1.00 93.62 88 VAL A CA 1
ATOM 679 C C . VAL A 1 88 ? -1.176 -14.901 1.996 1.00 93.62 88 VAL A C 1
ATOM 681 O O . VAL A 1 88 ? -1.100 -14.709 0.785 1.00 93.62 88 VAL A O 1
ATOM 684 N N . GLU A 1 89 ? -2.307 -15.233 2.588 1.00 91.44 89 GLU A N 1
ATOM 685 C CA . GLU A 1 89 ? -3.599 -15.260 1.923 1.00 91.44 89 GLU A CA 1
ATOM 686 C C . GLU A 1 89 ? -4.664 -14.669 2.840 1.00 91.44 89 GLU A C 1
ATOM 688 O O . GLU A 1 89 ? -4.534 -14.686 4.067 1.00 91.44 89 GLU A O 1
ATOM 693 N N . ILE A 1 90 ? -5.728 -14.150 2.236 1.00 87.38 90 ILE A N 1
ATOM 694 C CA . ILE A 1 90 ? -6.850 -13.594 2.981 1.00 87.38 90 ILE A CA 1
ATOM 695 C C . ILE A 1 90 ? -7.880 -14.703 3.195 1.00 87.38 90 ILE A C 1
ATOM 697 O O . ILE A 1 90 ? -8.359 -15.309 2.235 1.00 87.38 90 ILE A O 1
ATOM 701 N N . ARG A 1 91 ? -8.236 -14.969 4.452 1.00 86.25 91 ARG A N 1
ATOM 702 C CA . ARG A 1 91 ? -9.281 -15.934 4.829 1.00 86.25 91 ARG A CA 1
ATOM 703 C C . ARG A 1 91 ? -10.192 -15.342 5.894 1.00 86.25 91 ARG A C 1
ATOM 705 O O . ARG A 1 91 ? -9.807 -14.427 6.615 1.00 86.25 91 ARG A O 1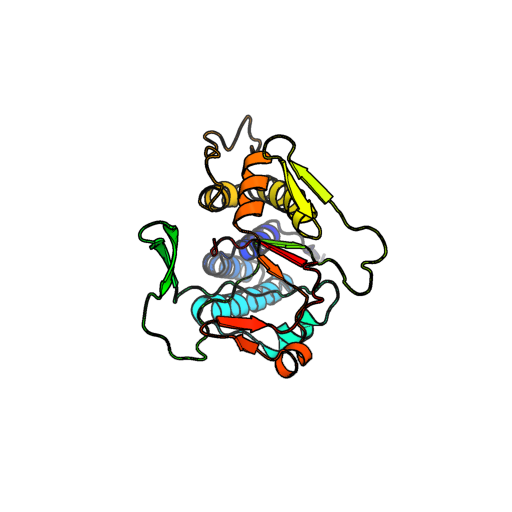
ATOM 712 N N . VAL A 1 92 ? -11.390 -15.904 6.032 1.00 83.56 92 VAL A N 1
ATOM 713 C CA . VAL A 1 92 ? -12.288 -15.569 7.144 1.00 83.56 92 VAL A CA 1
ATOM 714 C C . VAL A 1 92 ? -11.677 -16.088 8.443 1.00 83.56 92 VAL A C 1
ATOM 716 O O . VAL A 1 92 ? -11.417 -17.287 8.573 1.00 83.56 92 VAL A O 1
ATOM 719 N N . ALA A 1 93 ? -11.457 -15.197 9.409 1.00 79.19 93 ALA A N 1
ATOM 720 C CA . ALA A 1 93 ? -10.992 -15.584 10.731 1.00 79.19 93 ALA A CA 1
ATOM 721 C C . ALA A 1 93 ? -12.181 -15.988 11.631 1.00 79.19 93 ALA A C 1
ATOM 723 O O . ALA A 1 93 ? -13.215 -15.316 11.622 1.00 79.19 93 ALA A O 1
ATOM 724 N N . PRO A 1 94 ? -12.069 -17.058 12.443 1.00 78.94 94 PRO A N 1
ATOM 725 C CA . PRO A 1 94 ? -13.135 -17.451 13.362 1.00 78.94 94 PRO A CA 1
ATOM 726 C C . PRO A 1 94 ? -13.531 -16.309 14.311 1.00 78.94 94 PRO A C 1
ATOM 728 O O . PRO A 1 94 ? -12.698 -15.794 15.055 1.00 78.94 94 PRO A O 1
ATOM 731 N N . GLY A 1 95 ? -14.807 -15.912 14.285 1.00 71.25 95 GLY A N 1
ATOM 732 C CA . GLY A 1 95 ? -15.343 -14.851 15.147 1.00 71.25 95 GLY A CA 1
ATOM 733 C C . GLY A 1 95 ? -14.863 -13.432 14.815 1.00 71.25 95 GLY A C 1
ATOM 734 O O . GLY A 1 95 ? -15.055 -12.530 15.629 1.00 71.25 95 GLY A O 1
ATOM 735 N N . ARG A 1 96 ? -14.230 -13.220 13.654 1.00 66.31 96 ARG A N 1
ATOM 736 C CA . ARG A 1 96 ? -13.750 -11.914 13.179 1.00 66.31 96 ARG A CA 1
ATOM 737 C C . ARG A 1 96 ? -14.061 -11.725 11.688 1.00 66.31 96 ARG A C 1
ATOM 739 O O . ARG A 1 96 ? -14.658 -12.585 11.047 1.00 66.31 96 ARG A O 1
ATOM 746 N N . VAL A 1 97 ? -13.666 -10.568 11.162 1.00 74.00 97 VAL A N 1
ATOM 747 C CA . VAL A 1 97 ? -13.655 -10.254 9.727 1.00 74.00 97 VAL A CA 1
ATOM 748 C C . VAL A 1 97 ? -12.554 -11.040 8.993 1.00 74.00 97 VAL A C 1
ATOM 750 O O . VAL A 1 97 ? -11.917 -11.933 9.560 1.00 74.00 97 VAL A O 1
ATOM 753 N N . MET A 1 98 ? -12.359 -10.744 7.708 1.00 78.81 98 MET A N 1
ATOM 754 C CA . MET A 1 98 ? -11.235 -11.257 6.923 1.00 78.81 98 MET A CA 1
ATOM 755 C C . MET A 1 98 ? -9.901 -10.979 7.634 1.00 78.81 98 MET A C 1
ATOM 757 O O . MET A 1 98 ? -9.748 -9.981 8.327 1.00 78.81 98 MET A O 1
ATOM 761 N N . GLY A 1 99 ? -8.944 -11.893 7.500 1.00 82.06 99 GLY A N 1
ATOM 762 C CA . GLY A 1 99 ? -7.616 -11.767 8.092 1.00 82.06 99 GLY A CA 1
ATOM 763 C C . GLY A 1 99 ? -6.537 -12.375 7.206 1.00 82.06 99 GLY A C 1
ATOM 764 O O . GLY A 1 99 ? -6.833 -13.162 6.306 1.00 82.06 99 GLY A O 1
ATOM 765 N N . LEU A 1 100 ? -5.283 -12.009 7.475 1.00 88.12 100 LEU A N 1
ATOM 766 C CA . LEU A 1 100 ? -4.110 -12.542 6.784 1.00 88.12 100 LEU A CA 1
ATOM 767 C C . LEU A 1 100 ? -3.596 -13.801 7.483 1.00 88.12 100 LEU A C 1
ATOM 769 O O . LEU A 1 100 ? -3.318 -13.793 8.682 1.00 88.12 100 LEU A O 1
ATOM 773 N N . PHE A 1 101 ? -3.440 -14.871 6.711 1.00 91.25 101 PHE A N 1
ATOM 774 C CA . PHE A 1 101 ? -2.950 -16.166 7.170 1.00 91.25 101 PHE A CA 1
ATOM 775 C C . PHE A 1 101 ? -1.716 -16.564 6.380 1.00 91.25 101 PHE A C 1
ATOM 777 O O . PHE A 1 101 ? -1.636 -16.301 5.184 1.00 91.25 101 PHE A O 1
ATOM 784 N N . LEU A 1 102 ? -0.769 -17.220 7.046 1.00 94.75 102 LEU A N 1
ATOM 785 C CA . LEU A 1 102 ? 0.399 -17.783 6.385 1.00 94.75 102 LEU A CA 1
ATOM 786 C C . LEU A 1 102 ? 0.000 -18.976 5.511 1.00 94.75 102 LEU A C 1
ATOM 788 O O . LEU A 1 102 ? -0.770 -19.837 5.938 1.00 94.75 102 LEU A O 1
ATOM 792 N N . THR A 1 103 ? 0.567 -19.043 4.308 1.00 94.12 103 THR A N 1
ATOM 793 C CA . THR A 1 103 ? 0.372 -20.162 3.368 1.00 94.12 103 THR A CA 1
ATOM 794 C C . THR A 1 103 ? 1.371 -21.301 3.594 1.00 94.12 103 THR A C 1
ATOM 796 O O . THR A 1 103 ? 1.188 -22.403 3.077 1.00 94.12 103 THR A O 1
ATOM 799 N N . LYS A 1 104 ? 2.442 -21.039 4.352 1.00 93.06 104 LYS A N 1
ATOM 800 C CA . LYS A 1 104 ? 3.516 -21.981 4.685 1.00 93.06 104 LYS A CA 1
ATOM 801 C C . LYS A 1 104 ? 4.211 -21.574 5.985 1.00 93.06 104 LYS A C 1
ATOM 803 O O . LYS A 1 104 ? 4.096 -20.425 6.409 1.00 93.06 104 LYS A O 1
ATOM 808 N N . ASP A 1 105 ? 4.972 -22.493 6.566 1.00 95.19 105 ASP A N 1
ATOM 809 C CA . ASP A 1 105 ? 5.788 -22.212 7.747 1.00 95.19 105 ASP A CA 1
ATOM 810 C C . ASP A 1 105 ? 6.879 -21.173 7.434 1.00 95.19 105 ASP A C 1
ATOM 812 O O . ASP A 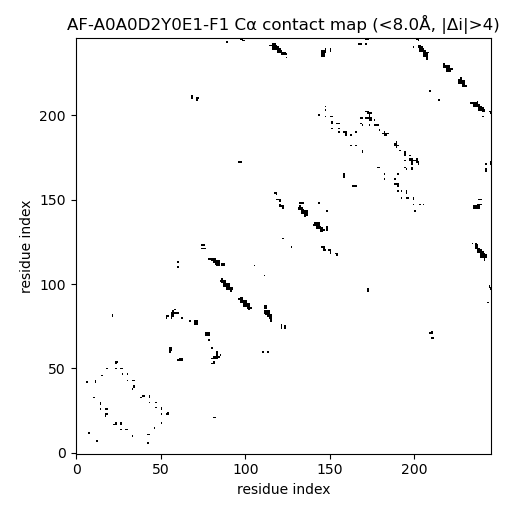1 105 ? 7.495 -21.196 6.363 1.00 95.19 105 ASP A O 1
ATOM 816 N N . VAL A 1 106 ? 7.116 -20.265 8.382 1.00 94.88 106 VAL A N 1
ATOM 817 C CA . VAL A 1 106 ? 8.131 -19.203 8.308 1.00 94.88 106 VAL A CA 1
ATOM 818 C C . VAL A 1 106 ? 8.948 -19.171 9.594 1.00 94.88 106 VAL A C 1
ATOM 820 O O . VAL A 1 106 ? 8.470 -19.557 10.663 1.00 94.88 106 VAL A O 1
ATOM 823 N N . SER A 1 107 ? 10.186 -18.703 9.492 1.00 94.44 107 SER A N 1
ATOM 824 C CA . SER A 1 107 ? 11.087 -18.505 10.625 1.00 94.44 107 SER A CA 1
ATOM 825 C C . SER A 1 107 ? 11.060 -17.060 11.114 1.00 94.44 107 SER A C 1
ATOM 827 O O . SER A 1 107 ? 10.704 -16.129 10.390 1.00 94.44 107 SER A O 1
ATOM 829 N N . ALA A 1 108 ? 11.466 -16.850 12.366 1.00 90.62 108 ALA A N 1
ATOM 830 C CA . ALA A 1 108 ? 11.663 -15.503 12.885 1.00 90.62 108 ALA A CA 1
ATOM 831 C C . ALA A 1 108 ? 12.723 -14.764 12.049 1.00 90.62 108 ALA A C 1
ATOM 833 O O . ALA A 1 108 ? 13.825 -15.273 11.850 1.00 90.62 108 ALA A O 1
ATOM 834 N N . GLY A 1 109 ? 12.382 -13.562 11.584 1.00 88.25 109 GLY A N 1
ATOM 835 C CA . GLY A 1 109 ? 13.228 -12.758 10.699 1.00 88.25 109 GLY A CA 1
ATOM 836 C C . GLY A 1 109 ? 12.902 -12.892 9.208 1.00 88.25 109 GLY A C 1
ATOM 837 O O . GLY A 1 109 ? 13.406 -12.089 8.425 1.00 88.25 109 GLY A O 1
ATOM 838 N N . ASP A 1 110 ? 12.037 -13.831 8.812 1.00 91.19 110 ASP A N 1
ATOM 839 C CA . ASP A 1 110 ? 11.589 -13.934 7.423 1.00 91.19 110 ASP A CA 1
ATOM 840 C C . ASP A 1 110 ? 10.723 -12.732 7.023 1.00 91.19 110 ASP A C 1
ATOM 842 O O . ASP A 1 110 ? 9.873 -12.251 7.782 1.00 91.19 110 ASP A O 1
ATOM 846 N N . LEU A 1 111 ? 10.898 -12.268 5.784 1.00 93.19 111 LEU A N 1
ATOM 847 C CA . LEU A 1 111 ? 10.012 -11.272 5.198 1.00 93.19 111 LEU A CA 1
ATOM 848 C C . LEU A 1 111 ? 8.681 -11.928 4.814 1.00 93.19 111 LEU A C 1
ATOM 850 O O . LEU A 1 111 ? 8.623 -12.713 3.873 1.00 93.19 111 LEU A O 1
ATOM 854 N N . ILE A 1 112 ? 7.609 -11.576 5.523 1.00 94.19 112 ILE A N 1
ATOM 855 C CA . ILE A 1 112 ? 6.266 -12.137 5.295 1.00 94.19 112 ILE A CA 1
ATOM 856 C C . ILE A 1 112 ? 5.470 -11.304 4.283 1.00 94.19 112 ILE A C 1
ATOM 858 O O . ILE A 1 112 ? 4.826 -11.845 3.385 1.00 94.19 112 ILE A O 1
ATOM 862 N N . LEU A 1 113 ? 5.509 -9.981 4.435 1.00 93.12 113 LEU A N 1
ATOM 863 C CA . LEU A 1 113 ? 4.736 -9.026 3.649 1.00 93.12 113 LEU A CA 1
ATOM 864 C C . LEU A 1 113 ? 5.521 -7.720 3.553 1.00 93.12 113 LEU A C 1
ATOM 866 O O . LEU A 1 113 ? 5.994 -7.189 4.555 1.00 93.12 113 LEU A O 1
ATOM 870 N N . CYS A 1 114 ? 5.618 -7.177 2.348 1.00 93.06 114 CYS A N 1
ATOM 871 C CA . CYS A 1 114 ? 6.046 -5.803 2.123 1.00 93.06 114 CYS A CA 1
ATOM 872 C C . CYS A 1 114 ? 5.198 -5.241 0.994 1.00 93.06 114 CYS A C 1
ATOM 874 O O . CYS A 1 114 ? 5.011 -5.901 -0.024 1.00 93.06 114 CYS A O 1
ATOM 876 N N . GLY A 1 115 ? 4.639 -4.051 1.172 1.00 89.19 115 GLY A N 1
ATOM 877 C CA . GLY A 1 115 ? 3.666 -3.523 0.231 1.00 89.19 115 GLY A CA 1
ATOM 878 C C . GLY A 1 115 ? 3.735 -2.022 0.092 1.00 89.19 115 GLY A C 1
ATOM 879 O O . GLY A 1 115 ? 3.921 -1.296 1.070 1.00 89.19 115 GLY A O 1
ATOM 880 N N . LYS A 1 116 ? 3.496 -1.560 -1.132 1.00 88.19 116 LYS A N 1
ATOM 881 C CA . LYS A 1 116 ? 3.245 -0.150 -1.403 1.00 88.19 116 LYS A CA 1
ATOM 882 C C . LYS A 1 116 ? 1.830 0.200 -0.965 1.00 88.19 116 LYS A C 1
ATOM 884 O O . LYS A 1 116 ? 0.880 -0.500 -1.322 1.00 88.19 116 LYS A O 1
ATOM 889 N N . ALA A 1 117 ? 1.696 1.290 -0.216 1.00 90.31 117 ALA A N 1
ATOM 890 C CA . ALA A 1 117 ? 0.391 1.807 0.164 1.00 90.31 117 ALA A CA 1
ATOM 891 C C . ALA A 1 117 ? -0.432 2.133 -1.088 1.00 90.31 117 ALA A C 1
ATOM 893 O O . ALA A 1 117 ? 0.082 2.657 -2.083 1.00 90.31 117 ALA A O 1
ATOM 894 N N . PHE A 1 118 ? -1.730 1.856 -1.031 1.00 91.69 118 PHE A N 1
ATOM 895 C CA . PHE A 1 118 ? -2.659 2.324 -2.045 1.00 91.69 118 PHE A CA 1
ATOM 896 C C . PHE A 1 118 ? -2.745 3.845 -2.033 1.00 91.69 118 PHE A C 1
ATOM 898 O O . PHE A 1 118 ? -2.626 4.475 -3.081 1.00 91.69 118 PHE A O 1
ATOM 905 N N . SER A 1 119 ? -2.918 4.437 -0.860 1.00 92.69 119 SER A N 1
ATOM 906 C CA . SER A 1 119 ? -2.796 5.875 -0.662 1.00 92.69 119 SER A CA 1
ATOM 907 C C . SER A 1 119 ? -2.061 6.128 0.637 1.00 92.69 119 SER A C 1
ATOM 909 O O . SER A 1 119 ? -2.140 5.327 1.566 1.00 92.69 119 SER A O 1
ATOM 911 N N . TYR A 1 120 ? -1.324 7.226 0.668 1.00 91.38 120 TYR A N 1
ATOM 912 C CA . TYR A 1 120 ? -0.467 7.594 1.776 1.00 91.38 120 TYR A CA 1
ATOM 913 C C . TYR A 1 120 ? -0.410 9.112 1.869 1.00 91.38 120 TYR A C 1
ATOM 915 O O . TYR A 1 120 ? -0.246 9.794 0.853 1.00 91.38 120 TYR A O 1
ATOM 923 N N . TYR A 1 121 ? -0.507 9.620 3.091 1.00 90.00 121 TYR A N 1
ATOM 924 C CA . TYR A 1 121 ? -0.323 11.025 3.386 1.00 90.00 121 TYR A CA 1
ATOM 925 C C . TYR A 1 121 ? 0.767 11.198 4.433 1.00 90.00 121 TYR A C 1
ATOM 927 O O . TYR A 1 121 ? 0.644 10.720 5.560 1.00 90.00 121 TYR A O 1
ATOM 935 N N . PHE A 1 122 ? 1.819 11.915 4.046 1.00 87.31 122 PHE A N 1
ATOM 936 C CA . PHE A 1 122 ? 2.874 12.346 4.948 1.00 87.31 122 PHE A CA 1
ATOM 937 C C . PHE A 1 122 ? 2.511 13.699 5.543 1.00 87.31 122 PHE A C 1
ATOM 939 O O . PHE A 1 122 ? 2.363 14.675 4.807 1.00 87.31 122 PHE A O 1
ATOM 946 N N . MET A 1 123 ? 2.438 13.764 6.868 1.00 81.75 123 MET A N 1
ATOM 947 C CA . MET A 1 123 ? 2.394 15.035 7.577 1.00 81.75 123 MET A CA 1
ATOM 948 C C . MET A 1 123 ? 3.694 15.190 8.357 1.00 81.75 123 MET A C 1
ATOM 950 O O . MET A 1 123 ? 4.027 14.360 9.203 1.00 81.75 123 MET A O 1
ATOM 954 N N . ASP A 1 124 ? 4.434 16.235 7.999 1.00 76.19 124 ASP A N 1
ATOM 955 C CA . ASP A 1 124 ? 5.761 16.531 8.525 1.00 76.19 124 ASP A CA 1
ATOM 956 C C . ASP A 1 124 ? 5.659 16.942 9.999 1.00 76.19 124 ASP A C 1
ATOM 958 O O . ASP A 1 124 ? 4.988 17.918 10.348 1.00 76.19 124 ASP A O 1
ATOM 962 N N . ASP A 1 125 ? 6.302 16.170 10.867 1.00 69.00 125 ASP A N 1
ATOM 963 C CA . ASP A 1 125 ? 6.330 16.380 12.309 1.00 69.00 125 ASP A CA 1
ATOM 964 C C . ASP A 1 125 ? 7.110 17.637 12.686 1.00 69.00 125 ASP A C 1
ATOM 966 O O . ASP A 1 125 ? 6.662 18.394 13.553 1.00 69.00 125 ASP A O 1
ATOM 970 N N . GLU A 1 126 ? 8.186 17.927 11.954 1.00 65.19 126 GLU A N 1
ATOM 971 C CA . GLU A 1 126 ? 9.027 19.113 12.146 1.00 65.19 126 GLU A CA 1
ATOM 972 C C . GLU A 1 126 ? 8.308 20.411 11.733 1.00 65.19 126 GLU A C 1
ATOM 974 O O . GLU A 1 126 ? 8.613 21.486 12.249 1.00 65.19 126 GLU A O 1
ATOM 979 N N . LYS A 1 127 ? 7.298 20.318 10.853 1.00 62.12 127 LYS A N 1
ATOM 980 C CA . LYS A 1 127 ? 6.463 21.453 10.405 1.00 62.12 127 LYS A CA 1
ATOM 981 C C . LYS A 1 127 ? 5.049 21.454 10.994 1.00 62.12 127 LYS A C 1
ATOM 983 O O . LYS A 1 127 ? 4.220 22.279 10.613 1.00 62.12 127 LYS A O 1
ATOM 988 N N . SER A 1 128 ? 4.757 20.568 11.950 1.00 55.97 128 SER A N 1
ATOM 989 C CA . SER A 1 128 ? 3.403 20.327 12.490 1.00 55.97 128 SER A CA 1
ATOM 990 C C . SER A 1 128 ? 2.785 21.487 13.293 1.00 55.97 128 SER A C 1
ATOM 992 O O . SER A 1 128 ? 1.694 21.346 13.849 1.00 55.97 128 SER A O 1
ATOM 994 N N . HIS A 1 129 ? 3.442 22.648 13.339 1.00 54.25 129 HIS A N 1
ATOM 995 C CA . HIS A 1 129 ? 2.935 23.856 13.982 1.00 54.25 129 HIS A CA 1
ATOM 996 C C . HIS A 1 129 ? 1.878 24.610 13.158 1.00 54.25 129 HIS A C 1
ATOM 998 O O . HIS A 1 129 ? 1.212 25.473 13.725 1.00 54.25 129 HIS A O 1
ATOM 1004 N N . GLU A 1 130 ? 1.692 24.313 11.863 1.00 60.34 130 GLU A N 1
ATOM 1005 C CA . GLU A 1 130 ? 0.941 25.234 10.993 1.00 60.34 130 GLU A CA 1
ATOM 1006 C C . GLU A 1 130 ? -0.551 24.947 10.780 1.00 60.34 130 GLU A C 1
ATOM 1008 O O . GLU A 1 130 ? -1.252 25.895 10.461 1.00 60.34 130 GLU A O 1
ATOM 1013 N N . THR A 1 131 ? -1.090 23.744 11.009 1.00 69.94 131 THR A N 1
ATOM 1014 C CA . THR A 1 131 ? -2.543 23.445 11.155 1.00 69.94 131 THR A CA 1
ATOM 1015 C C . THR A 1 131 ? -2.696 21.933 11.355 1.00 69.94 131 THR A C 1
ATOM 1017 O O . THR A 1 131 ? -2.103 21.159 10.608 1.00 69.94 131 THR A O 1
ATOM 1020 N N . TYR A 1 132 ? -3.502 21.487 12.327 1.00 79.38 132 TYR A N 1
ATOM 1021 C CA . TYR A 1 132 ? -3.828 20.065 12.511 1.00 79.38 132 TYR A CA 1
ATOM 1022 C C . TYR A 1 132 ? -5.251 19.790 11.997 1.00 79.38 132 TYR A C 1
ATOM 1024 O O . TYR A 1 132 ? -6.207 20.276 12.608 1.00 79.38 132 TYR A O 1
ATOM 1032 N N . PRO A 1 133 ? -5.422 19.073 10.871 1.00 84.94 133 PRO A N 1
ATOM 1033 C CA . PRO A 1 133 ? -6.732 18.867 10.268 1.00 84.94 133 PRO A CA 1
ATOM 1034 C C . PRO A 1 133 ? -7.586 17.921 11.116 1.00 84.94 133 PRO A C 1
ATOM 1036 O O . PRO A 1 133 ? -7.097 16.929 11.663 1.00 84.94 133 PRO A O 1
ATOM 1039 N N . ILE A 1 134 ? -8.877 18.235 11.195 1.00 87.19 134 ILE A N 1
ATOM 1040 C CA . ILE A 1 134 ? -9.889 17.458 11.907 1.00 87.19 134 ILE A CA 1
ATOM 1041 C C . ILE A 1 134 ? -11.110 17.330 10.996 1.00 87.19 134 ILE A C 1
ATOM 1043 O O . ILE A 1 134 ? -11.565 18.317 10.416 1.00 87.19 134 ILE A O 1
ATOM 1047 N N . LEU A 1 135 ? -11.648 16.120 10.897 1.00 87.81 135 LEU A N 1
ATOM 1048 C CA . LEU A 1 135 ? -12.889 15.794 10.213 1.00 87.81 135 LEU A CA 1
ATOM 1049 C C . LEU A 1 135 ? -13.857 15.179 11.228 1.00 87.81 135 LEU A C 1
ATOM 1051 O O . LEU A 1 135 ? -13.489 14.273 11.972 1.00 87.81 135 LEU A O 1
ATOM 1055 N N . LEU A 1 136 ? -15.093 15.677 11.257 1.00 89.19 136 LEU A N 1
ATOM 1056 C CA . LEU A 1 136 ? -16.159 15.156 12.109 1.00 89.19 136 LEU A CA 1
ATOM 1057 C C . LEU A 1 136 ? -17.248 14.538 11.235 1.00 89.19 136 LEU A C 1
ATOM 1059 O O . LEU A 1 136 ? -17.912 15.243 10.469 1.00 89.19 136 LEU A O 1
ATOM 1063 N N . ASN A 1 137 ? -17.460 13.233 11.377 1.00 86.12 137 ASN A N 1
ATOM 1064 C CA . ASN A 1 137 ? -18.590 12.559 10.758 1.00 86.12 137 ASN A CA 1
ATOM 1065 C C . ASN A 1 137 ? -19.830 12.782 11.632 1.00 86.12 137 ASN A C 1
ATOM 1067 O O . ASN A 1 137 ? -19.979 12.188 12.695 1.00 86.12 137 ASN A O 1
ATOM 1071 N N . MET A 1 138 ? -20.738 13.658 11.200 1.00 86.44 138 MET A N 1
ATOM 1072 C CA . MET A 1 138 ? -21.917 14.023 12.001 1.00 86.44 138 MET A CA 1
ATOM 1073 C C . MET A 1 138 ? -22.900 12.862 12.211 1.00 86.44 138 MET A C 1
ATOM 1075 O O . MET A 1 138 ? -23.654 12.879 13.184 1.00 86.44 138 MET A O 1
ATOM 1079 N N . SER A 1 139 ? -22.902 11.864 11.320 1.00 83.06 139 SER A N 1
ATOM 1080 C CA . SER A 1 139 ? -23.799 10.709 11.409 1.00 83.06 139 SER A CA 1
ATOM 1081 C C . SER A 1 139 ? -23.299 9.689 12.429 1.00 83.06 139 SER A C 1
ATOM 1083 O O . SER A 1 139 ? -24.073 9.251 13.279 1.00 83.06 139 SER A O 1
ATOM 1085 N N . SER A 1 140 ? -22.016 9.318 12.365 1.00 82.31 140 SER A N 1
ATOM 1086 C CA . SER A 1 140 ? -21.415 8.365 13.311 1.00 82.31 140 SER A CA 1
ATOM 1087 C C . SER A 1 140 ? -20.9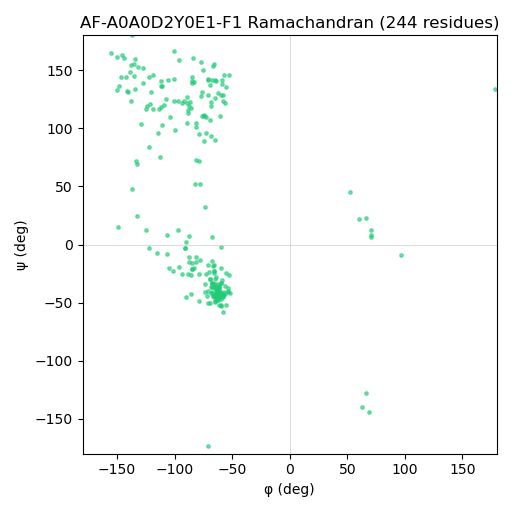24 9.023 14.603 1.00 82.31 140 SER A C 1
ATOM 1089 O O . SER A 1 140 ? -20.727 8.338 15.603 1.00 82.31 140 SER A O 1
ATOM 1091 N N . LYS A 1 141 ? -20.775 10.356 14.608 1.00 86.81 141 LYS A N 1
ATOM 1092 C CA . LYS A 1 141 ? -20.122 11.154 15.662 1.00 86.81 141 LYS A CA 1
ATOM 1093 C C . LYS A 1 141 ? -18.651 10.782 15.874 1.00 86.81 141 LYS A C 1
ATOM 1095 O O . LYS A 1 141 ? -18.097 11.046 16.939 1.00 86.81 141 LYS A O 1
ATOM 1100 N N . GLU A 1 142 ? -18.025 10.176 14.872 1.00 86.69 142 GLU A N 1
ATOM 1101 C CA . GLU A 1 142 ? -16.610 9.820 14.900 1.00 86.69 142 GLU A CA 1
ATOM 1102 C C . GLU A 1 142 ? -15.743 11.009 14.476 1.00 86.69 142 GLU A C 1
ATOM 1104 O O . GLU A 1 142 ? -16.105 11.803 13.601 1.00 86.69 142 GLU A O 1
ATOM 1109 N N . LEU A 1 143 ? -14.583 11.114 15.120 1.00 87.06 143 LEU A N 1
ATOM 1110 C CA . LEU A 1 143 ? -13.577 12.132 14.863 1.00 87.06 143 LEU A CA 1
ATOM 1111 C C . LEU A 1 143 ? -12.390 11.489 14.140 1.00 87.06 143 LEU A C 1
ATOM 1113 O O . LEU A 1 143 ? -11.783 10.558 14.665 1.00 87.06 143 LEU A O 1
ATOM 1117 N N . THR A 1 144 ? -12.024 12.031 12.986 1.00 86.38 144 THR A N 1
ATOM 1118 C CA . THR A 1 144 ? -10.801 11.684 12.256 1.00 86.38 144 THR A CA 1
ATOM 1119 C C . THR A 1 144 ? -9.862 12.880 12.284 1.00 86.38 144 THR A C 1
ATOM 1121 O O . THR A 1 144 ? -10.301 14.024 12.160 1.00 86.38 144 THR A O 1
ATOM 1124 N N . SER A 1 145 ? -8.561 12.657 12.444 1.00 83.94 145 SER A N 1
ATOM 1125 C CA . SER A 1 145 ? -7.601 13.753 12.548 1.00 83.94 145 SER A CA 1
ATOM 1126 C C . SER A 1 145 ? -6.264 13.442 11.886 1.00 83.94 145 SER A C 1
ATOM 1128 O O . SER A 1 145 ? -5.924 12.288 11.648 1.00 83.94 145 SER A O 1
ATOM 1130 N N . GLY A 1 146 ? -5.493 14.485 11.581 1.00 82.69 146 GLY A N 1
ATOM 1131 C CA . GLY A 1 146 ? -4.172 14.349 10.971 1.00 82.69 146 GLY A CA 1
ATOM 1132 C C . GLY A 1 146 ? -4.207 13.836 9.527 1.00 82.69 146 GLY A C 1
ATOM 1133 O O . GLY A 1 146 ? -5.090 14.206 8.751 1.00 82.69 146 GLY A O 1
ATOM 1134 N N . GLY A 1 147 ? -3.222 13.014 9.148 1.00 83.06 147 GLY A N 1
ATOM 1135 C CA . GLY A 1 147 ? -3.036 12.562 7.765 1.00 83.06 147 GLY A CA 1
ATOM 1136 C C . GLY A 1 147 ? -4.237 11.817 7.173 1.00 83.06 147 GLY A C 1
ATOM 1137 O O . GLY A 1 147 ? -4.528 11.964 5.985 1.00 83.06 147 GLY A O 1
ATOM 1138 N N . SER A 1 148 ? -4.995 11.114 8.011 1.00 86.31 148 SER A N 1
ATOM 1139 C CA . SER A 1 148 ? -6.223 10.396 7.668 1.00 86.31 148 SER A CA 1
ATOM 1140 C C . SER A 1 148 ? -7.257 11.274 6.963 1.00 86.31 148 SER A C 1
ATOM 1142 O O . SER A 1 148 ? -7.886 10.850 5.992 1.00 86.31 148 SER A O 1
ATOM 1144 N N . VAL A 1 149 ? -7.378 12.544 7.375 1.00 89.56 149 VAL A N 1
ATOM 1145 C CA . VAL A 1 149 ? -8.313 13.509 6.767 1.00 89.56 149 VAL A CA 1
ATOM 1146 C C . VAL A 1 149 ? -8.012 13.714 5.279 1.00 89.56 149 VAL A C 1
ATOM 1148 O O . VAL A 1 149 ? -8.922 13.903 4.473 1.00 89.56 149 VAL A O 1
ATOM 1151 N N . HIS A 1 150 ? -6.739 13.634 4.890 1.00 91.00 150 HIS A N 1
ATOM 1152 C CA . HIS A 1 150 ? -6.307 13.806 3.506 1.00 91.00 150 HIS A CA 1
ATOM 1153 C C . HIS A 1 150 ? -6.394 12.522 2.676 1.00 91.00 150 HIS A C 1
ATOM 1155 O O . HIS A 1 150 ? -6.495 12.610 1.449 1.00 91.00 150 HIS A O 1
ATOM 1161 N N . LEU A 1 151 ? -6.411 11.343 3.306 1.00 93.00 151 LEU A N 1
ATOM 1162 C CA . LEU A 1 151 ? -6.604 10.082 2.587 1.00 93.00 151 LEU A CA 1
ATOM 1163 C C . LEU A 1 151 ? -7.972 10.033 1.907 1.00 93.00 151 LEU A C 1
ATOM 1165 O O . LEU A 1 151 ? -8.071 9.532 0.789 1.00 93.00 151 LEU A O 1
ATOM 1169 N N . TRP A 1 152 ? -9.012 10.592 2.528 1.00 93.19 152 TRP A N 1
ATOM 1170 C CA . TRP A 1 152 ? -10.371 10.547 1.988 1.00 93.19 152 TRP A CA 1
ATOM 1171 C C . TRP A 1 152 ? -10.508 11.153 0.579 1.00 93.19 152 TRP A C 1
ATOM 1173 O O . TRP A 1 152 ? -10.892 10.421 -0.348 1.00 93.19 152 TRP A O 1
ATOM 1183 N N . PRO A 1 153 ? -10.150 12.431 0.340 1.00 93.69 153 PRO A N 1
ATOM 1184 C CA . PRO A 1 153 ? -10.186 12.994 -1.006 1.00 93.69 153 PRO A CA 1
ATOM 1185 C C . PRO A 1 153 ? -9.178 12.323 -1.953 1.00 93.69 153 PRO A C 1
ATOM 1187 O O . PRO A 1 153 ? -9.489 12.148 -3.131 1.00 93.69 153 PRO A O 1
ATOM 1190 N N . GLN A 1 154 ? -8.006 11.888 -1.467 1.00 95.06 154 GLN A N 1
ATOM 1191 C CA . GLN A 1 154 ? -6.994 11.221 -2.298 1.00 95.06 154 GLN A CA 1
ATOM 1192 C C . GLN A 1 154 ? -7.468 9.871 -2.843 1.00 95.06 154 GLN A C 1
ATOM 1194 O O . GLN A 1 154 ? -7.364 9.619 -4.043 1.00 95.06 154 GLN A O 1
ATOM 1199 N N . VAL A 1 155 ? -8.001 9.005 -1.979 1.00 95.50 155 VAL A N 1
ATOM 1200 C CA . VAL A 1 155 ? -8.533 7.688 -2.355 1.00 95.50 155 VAL A CA 1
ATOM 1201 C C . VAL A 1 155 ? -9.728 7.866 -3.280 1.00 95.50 155 VAL A C 1
ATOM 1203 O O . VAL A 1 155 ? -9.767 7.242 -4.338 1.00 95.50 155 VAL A O 1
ATOM 1206 N N . THR A 1 156 ? -10.645 8.778 -2.947 1.00 95.31 156 THR A N 1
ATOM 1207 C CA . THR A 1 156 ? -11.808 9.097 -3.788 1.00 95.31 156 THR A CA 1
ATOM 1208 C C . THR A 1 156 ? -11.368 9.505 -5.195 1.00 95.31 156 THR A C 1
ATOM 1210 O O . THR A 1 156 ? -11.789 8.904 -6.185 1.00 95.31 156 THR A O 1
ATOM 1213 N N . GLN A 1 157 ? -10.446 10.467 -5.307 1.00 94.50 157 GLN A N 1
ATOM 1214 C CA . GLN A 1 157 ? -9.911 10.906 -6.594 1.00 94.50 157 GLN A CA 1
ATOM 1215 C C . GLN A 1 157 ? -9.176 9.772 -7.319 1.00 94.50 157 GLN A C 1
ATOM 1217 O O . GLN A 1 157 ? -9.317 9.617 -8.534 1.00 94.50 157 GLN A O 1
ATOM 1222 N N . LYS A 1 158 ? -8.399 8.956 -6.603 1.00 93.56 158 LYS A N 1
ATOM 1223 C CA . LYS A 1 158 ? -7.669 7.831 -7.193 1.00 93.56 158 LYS A CA 1
ATOM 1224 C C . LYS A 1 158 ? -8.616 6.791 -7.792 1.00 93.56 158 LYS A C 1
ATOM 1226 O O . LYS A 1 158 ? -8.306 6.287 -8.871 1.00 93.56 158 LYS A O 1
ATOM 1231 N N . LEU A 1 159 ? -9.757 6.532 -7.153 1.00 93.44 159 LEU A N 1
ATOM 1232 C CA . LEU A 1 159 ? -10.807 5.640 -7.653 1.00 93.44 159 LEU A CA 1
ATOM 1233 C C . LEU A 1 159 ? -11.517 6.197 -8.884 1.00 93.44 159 LEU A C 1
ATOM 1235 O O . LEU A 1 159 ? -11.690 5.463 -9.852 1.00 93.44 159 LEU A O 1
ATOM 1239 N N . PHE A 1 160 ? -11.830 7.496 -8.908 1.00 91.69 160 PHE A N 1
ATOM 1240 C CA . PHE A 1 160 ? -12.392 8.134 -10.105 1.00 91.69 160 PHE A CA 1
ATOM 1241 C C . PHE A 1 160 ? -11.494 7.944 -11.333 1.00 91.69 160 PHE A C 1
ATOM 1243 O O . PHE A 1 160 ? -11.979 7.631 -12.420 1.00 91.69 160 PHE A O 1
ATOM 1250 N N . HIS A 1 161 ? -10.178 8.097 -11.161 1.00 89.69 161 HIS A N 1
ATOM 1251 C CA . HIS A 1 161 ? -9.225 7.943 -12.261 1.00 89.69 161 HIS A CA 1
ATOM 1252 C C . HIS A 1 161 ? -8.921 6.483 -12.600 1.00 89.69 161 HIS A C 1
ATOM 1254 O O . HIS A 1 161 ? -8.520 6.215 -13.732 1.00 89.69 161 HIS A O 1
ATOM 1260 N N . ASN A 1 162 ? -9.074 5.560 -11.646 1.00 89.75 162 ASN A N 1
ATOM 1261 C CA . ASN A 1 162 ? -8.702 4.148 -11.753 1.00 89.75 162 ASN A CA 1
ATOM 1262 C C . ASN A 1 162 ? -9.850 3.263 -11.224 1.00 89.75 162 ASN A C 1
ATOM 1264 O O . ASN A 1 162 ? -9.731 2.688 -10.134 1.00 89.75 162 ASN A O 1
ATOM 1268 N N . PRO A 1 163 ? -10.970 3.173 -11.970 1.00 90.19 163 PRO A N 1
ATOM 1269 C CA . PRO A 1 163 ? -12.169 2.453 -11.541 1.00 90.19 163 PRO A CA 1
ATOM 1270 C C . PRO A 1 163 ? -11.928 0.961 -11.274 1.00 90.19 163 PRO A C 1
ATOM 1272 O O . PRO A 1 163 ? -12.670 0.346 -10.515 1.00 90.19 163 PRO A O 1
ATOM 1275 N N . GLU A 1 164 ? -10.860 0.376 -11.824 1.00 87.31 164 GLU A N 1
ATOM 1276 C CA . GLU A 1 164 ? -10.448 -1.010 -11.577 1.00 87.31 164 GLU A CA 1
ATOM 1277 C C . GLU A 1 164 ? -10.252 -1.351 -10.090 1.00 87.31 164 GLU A C 1
ATOM 1279 O O . GLU A 1 164 ? -10.379 -2.513 -9.710 1.00 87.31 164 GLU A O 1
ATOM 1284 N N . TYR A 1 165 ? -9.976 -0.354 -9.246 1.00 90.19 165 TYR A N 1
ATOM 1285 C CA . TYR A 1 165 ? -9.788 -0.542 -7.807 1.00 90.19 165 TYR A CA 1
ATOM 1286 C C . TYR A 1 165 ? -11.077 -0.479 -6.990 1.00 90.19 165 TYR A C 1
ATOM 1288 O O . TYR A 1 165 ? -11.049 -0.823 -5.809 1.00 90.19 165 TYR A O 1
ATOM 1296 N N . ILE A 1 166 ? -12.201 -0.060 -7.580 1.00 90.94 166 ILE A N 1
ATOM 1297 C CA . ILE A 1 166 ? -13.474 0.085 -6.859 1.00 90.94 166 ILE A CA 1
ATOM 1298 C C . ILE A 1 166 ? -13.923 -1.256 -6.279 1.00 90.94 166 ILE A C 1
ATOM 1300 O O . ILE A 1 166 ? -14.385 -1.306 -5.144 1.00 90.94 166 ILE A O 1
ATOM 1304 N N . TYR A 1 167 ? -13.749 -2.351 -7.020 1.00 89.00 167 TYR A N 1
ATOM 1305 C CA . TYR A 1 167 ? -14.053 -3.686 -6.508 1.00 89.00 167 TYR A CA 1
ATOM 1306 C C . TYR A 1 167 ? -13.169 -4.046 -5.315 1.00 89.00 167 TYR A C 1
ATOM 1308 O O . TYR A 1 167 ? -13.684 -4.449 -4.282 1.00 89.00 167 TYR A O 1
ATOM 1316 N N . THR A 1 168 ? -11.854 -3.837 -5.418 1.00 89.25 168 THR A N 1
ATOM 1317 C CA . THR A 1 168 ? -10.924 -4.160 -4.329 1.00 89.25 168 THR A CA 1
ATOM 1318 C C . THR A 1 168 ? -11.199 -3.339 -3.071 1.00 89.25 168 THR A C 1
ATOM 1320 O O . THR A 1 168 ? -11.217 -3.900 -1.985 1.00 89.25 168 THR A O 1
ATOM 1323 N N . ILE A 1 169 ? -11.471 -2.036 -3.204 1.00 91.00 169 ILE A N 1
ATOM 1324 C CA . ILE A 1 169 ? -11.820 -1.167 -2.068 1.00 91.00 169 ILE A CA 1
ATOM 1325 C C . ILE A 1 169 ? -13.116 -1.614 -1.385 1.00 91.00 169 ILE A C 1
ATOM 1327 O O . ILE A 1 169 ? -13.192 -1.592 -0.161 1.00 91.00 169 ILE A O 1
ATOM 1331 N N . GLN A 1 170 ? -14.112 -2.062 -2.151 1.00 89.69 170 GLN A N 1
ATOM 1332 C CA . GLN A 1 170 ? -15.365 -2.576 -1.595 1.00 89.69 170 GLN A CA 1
ATOM 1333 C C . GLN A 1 170 ? -15.226 -3.933 -0.900 1.00 89.69 170 GLN A C 1
ATOM 1335 O O . GLN A 1 170 ? -16.126 -4.311 -0.158 1.00 89.69 170 GLN A O 1
ATOM 1340 N N . GLU A 1 171 ? -14.153 -4.687 -1.141 1.00 88.19 171 GLU A N 1
ATOM 1341 C CA . GLU A 1 171 ? -13.891 -5.929 -0.402 1.00 88.19 171 GLU A CA 1
ATOM 1342 C C . GLU A 1 171 ? -13.205 -5.686 0.947 1.00 88.19 171 GLU A C 1
ATOM 1344 O O . GLU A 1 171 ? -13.295 -6.541 1.827 1.00 88.19 171 GLU A O 1
ATOM 1349 N N . LEU A 1 172 ? -12.565 -4.527 1.137 1.00 89.12 172 LEU A N 1
ATOM 1350 C CA . LEU A 1 172 ? -12.021 -4.136 2.436 1.00 89.12 172 LEU A CA 1
ATOM 1351 C C . LEU A 1 172 ? -13.153 -3.895 3.436 1.00 89.12 172 LEU A C 1
ATOM 1353 O O . LEU A 1 172 ? -14.266 -3.526 3.051 1.00 89.12 172 LEU A O 1
ATOM 1357 N N . PHE A 1 173 ? -12.882 -4.070 4.728 1.00 88.31 173 PHE A N 1
ATOM 1358 C CA . PHE A 1 173 ? -13.910 -3.916 5.752 1.00 88.31 173 PHE A CA 1
ATOM 1359 C C . PHE A 1 173 ? -14.419 -2.467 5.820 1.00 88.31 173 PHE A C 1
ATOM 1361 O O . PHE A 1 173 ? -13.647 -1.524 5.953 1.00 88.31 173 PHE A O 1
ATOM 1368 N N . HIS A 1 174 ? -15.731 -2.272 5.716 1.00 89.31 174 HIS A N 1
ATOM 1369 C CA . HIS A 1 174 ? -16.363 -0.945 5.691 1.00 89.31 174 HIS A CA 1
ATOM 1370 C C . HIS A 1 174 ? -17.571 -0.860 6.640 1.00 89.31 174 HIS A C 1
ATOM 1372 O O . HIS A 1 174 ? -18.473 -0.035 6.468 1.00 89.31 174 HIS A O 1
ATOM 1378 N N . GLY A 1 175 ? -17.585 -1.720 7.667 1.00 87.81 175 GLY A N 1
ATOM 1379 C CA . GLY A 1 175 ? -18.701 -1.868 8.599 1.00 87.81 175 GLY A CA 1
ATOM 1380 C C . GLY A 1 175 ? -19.972 -2.355 7.901 1.00 87.81 175 GLY A C 1
ATOM 1381 O O . GLY A 1 175 ? -19.913 -3.190 7.003 1.00 87.81 175 GLY A O 1
ATOM 1382 N N . ASP A 1 176 ? -21.116 -1.798 8.297 1.00 87.31 176 ASP A N 1
ATOM 1383 C CA . ASP A 1 176 ? -22.433 -2.154 7.748 1.00 87.31 176 ASP A CA 1
ATOM 1384 C C . ASP A 1 176 ? -22.810 -1.354 6.486 1.00 87.31 176 ASP A C 1
ATOM 1386 O O . ASP A 1 176 ? -23.954 -1.416 6.016 1.00 87.31 176 ASP A O 1
ATOM 1390 N N . HIS A 1 177 ? -21.880 -0.558 5.939 1.00 88.75 177 HIS A N 1
ATOM 1391 C CA . HIS A 1 177 ? -22.143 0.204 4.718 1.00 88.75 177 HIS A CA 1
ATOM 1392 C C . HIS A 1 177 ? -22.366 -0.761 3.548 1.00 88.75 177 HIS A C 1
ATOM 1394 O O . HIS A 1 177 ? -21.736 -1.808 3.452 1.00 88.75 177 HIS A O 1
ATOM 1400 N N . LYS A 1 178 ? -23.303 -0.458 2.651 1.00 88.19 178 LYS A N 1
ATOM 1401 C CA . LYS A 1 178 ? -23.616 -1.378 1.550 1.00 88.19 178 LYS A CA 1
ATOM 1402 C C . LYS A 1 178 ? -22.639 -1.182 0.398 1.00 88.19 178 LYS A C 1
ATOM 1404 O O . LYS A 1 178 ? -22.354 -0.052 0.011 1.00 88.19 178 LYS A O 1
ATOM 1409 N N . LYS A 1 179 ? -22.218 -2.289 -0.217 1.00 87.56 179 LYS A N 1
ATOM 1410 C CA . LYS A 1 179 ? -21.479 -2.263 -1.484 1.00 87.56 179 LYS A CA 1
ATOM 1411 C C . LYS A 1 179 ? -22.302 -1.566 -2.577 1.00 87.56 179 LYS A C 1
ATOM 1413 O O . LYS A 1 179 ? -23.509 -1.806 -2.716 1.00 87.56 179 LYS A O 1
ATOM 1418 N N . LEU A 1 180 ? -21.627 -0.742 -3.370 1.00 87.44 180 LEU A N 1
ATOM 1419 C CA . LEU A 1 180 ? -22.152 -0.123 -4.580 1.00 87.44 180 LEU A CA 1
ATOM 1420 C C . LEU A 1 180 ? -22.623 -1.193 -5.564 1.00 87.44 180 LEU A C 1
ATOM 1422 O O . LEU A 1 180 ? -21.886 -2.105 -5.930 1.00 87.44 180 LEU A O 1
ATOM 1426 N N . GLN A 1 181 ? -23.856 -1.033 -6.037 1.00 86.44 181 GLN A N 1
ATOM 1427 C CA . GLN A 1 181 ? -24.426 -1.883 -7.087 1.00 86.44 181 GLN A CA 1
ATOM 1428 C C . GLN A 1 181 ? -24.126 -1.344 -8.490 1.00 86.44 181 GLN A C 1
ATOM 1430 O O . GLN A 1 181 ? -24.106 -2.097 -9.458 1.00 86.44 181 GLN A O 1
ATOM 1435 N N . ILE A 1 182 ? -23.893 -0.033 -8.599 1.00 86.25 182 ILE A N 1
ATOM 1436 C CA . ILE A 1 182 ? -23.633 0.671 -9.853 1.00 86.25 182 ILE A CA 1
ATOM 1437 C C . ILE A 1 182 ? -22.304 1.400 -9.694 1.00 86.25 182 ILE A C 1
ATOM 1439 O O . ILE A 1 182 ? -22.180 2.283 -8.849 1.00 86.25 182 ILE A O 1
ATOM 1443 N N . ILE A 1 183 ? -21.319 1.011 -10.499 1.00 85.25 183 ILE A N 1
ATOM 1444 C CA . ILE A 1 183 ? -19.973 1.607 -10.501 1.00 85.25 183 ILE A CA 1
ATOM 1445 C C . ILE A 1 183 ? -19.722 2.496 -11.726 1.00 85.25 183 ILE A C 1
ATOM 1447 O O . ILE A 1 183 ? -18.718 3.200 -11.789 1.00 85.25 183 ILE A O 1
ATOM 1451 N N . GLU A 1 184 ? -20.641 2.479 -12.690 1.00 89.81 184 GLU A N 1
ATOM 1452 C CA . GLU A 1 184 ? -20.608 3.299 -13.894 1.00 89.81 184 GLU A CA 1
ATOM 1453 C C . GLU A 1 184 ? -22.025 3.779 -14.208 1.00 89.81 184 GLU A C 1
ATOM 1455 O O . GLU A 1 184 ? -22.976 2.994 -14.211 1.00 89.81 184 GLU A O 1
ATOM 1460 N N . TRP A 1 185 ? -22.164 5.076 -14.458 1.00 88.25 185 TRP A N 1
ATOM 1461 C CA . TRP A 1 185 ? -23.409 5.705 -14.872 1.00 88.25 185 TRP A CA 1
ATOM 1462 C C . TRP A 1 185 ? -23.105 6.712 -15.977 1.00 88.25 185 TRP A C 1
ATOM 1464 O O . TRP A 1 185 ? -22.272 7.597 -15.795 1.00 88.25 185 TRP A O 1
ATOM 1474 N N . ASP A 1 186 ? -23.762 6.555 -17.126 1.00 88.81 186 ASP A N 1
ATOM 1475 C CA . ASP A 1 186 ? -23.601 7.428 -18.298 1.00 88.81 186 ASP A CA 1
ATOM 1476 C C . ASP A 1 186 ? -22.128 7.614 -18.733 1.00 88.81 186 ASP A C 1
ATOM 1478 O O . ASP A 1 186 ? -21.633 8.722 -18.941 1.00 88.81 186 ASP A O 1
ATOM 1482 N N . GLY A 1 187 ? -21.375 6.508 -18.779 1.00 83.88 187 GLY A N 1
ATOM 1483 C CA . GLY A 1 187 ? -19.953 6.506 -19.148 1.00 83.88 187 GLY A CA 1
ATOM 1484 C C . GLY A 1 187 ? -19.013 7.126 -18.108 1.00 83.88 187 GLY A C 1
ATOM 1485 O O . GLY A 1 187 ? -17.821 7.285 -18.379 1.00 83.88 187 GLY A O 1
ATOM 1486 N N . SER A 1 188 ? -19.527 7.491 -16.929 1.00 87.62 188 SER A N 1
ATOM 1487 C CA . SER A 1 188 ? -18.758 8.075 -15.831 1.00 87.62 188 SER A CA 1
ATOM 1488 C C . SER A 1 188 ? -18.667 7.118 -14.647 1.00 87.62 188 SER A C 1
ATOM 1490 O O . SER A 1 188 ? -19.657 6.511 -14.237 1.00 87.62 188 SER A O 1
ATOM 1492 N N . THR A 1 189 ? -17.474 7.013 -14.063 1.00 91.94 189 THR A N 1
ATOM 1493 C CA . THR A 1 189 ? -17.242 6.241 -12.838 1.00 91.94 189 THR A CA 1
ATOM 1494 C C . THR A 1 189 ? -18.057 6.815 -11.681 1.00 91.94 189 THR A C 1
ATOM 1496 O O . THR A 1 189 ? -17.977 8.011 -11.398 1.00 91.94 189 THR A O 1
ATOM 1499 N N . VAL A 1 190 ? -18.782 5.957 -10.968 1.00 93.19 190 VAL A N 1
ATOM 1500 C CA . VAL A 1 190 ? -19.477 6.305 -9.725 1.00 93.19 190 VAL A CA 1
ATOM 1501 C C . VAL A 1 190 ? -18.607 5.885 -8.543 1.00 93.19 190 VAL A C 1
ATOM 1503 O O . VAL A 1 190 ? -18.240 4.718 -8.417 1.00 93.19 190 VAL A O 1
ATOM 1506 N N . VAL A 1 191 ? -18.286 6.836 -7.664 1.00 93.12 191 VAL A N 1
ATOM 1507 C CA . VAL A 1 191 ? -17.560 6.585 -6.412 1.00 93.12 191 VAL A CA 1
ATOM 1508 C C . VAL A 1 191 ? -18.425 7.055 -5.248 1.00 93.12 191 VAL A C 1
ATOM 1510 O O . VAL A 1 191 ? -18.787 8.227 -5.176 1.00 93.12 191 VAL A O 1
ATOM 1513 N N . ASP A 1 192 ? -18.746 6.141 -4.335 1.00 92.50 192 ASP A N 1
ATOM 1514 C CA . ASP A 1 192 ? -19.422 6.456 -3.076 1.00 92.50 192 ASP A CA 1
ATOM 1515 C C . ASP A 1 192 ? -18.383 6.959 -2.077 1.00 92.50 192 ASP A C 1
ATOM 1517 O O . ASP A 1 192 ? -17.624 6.181 -1.495 1.00 92.50 192 ASP A O 1
ATOM 1521 N N . SER A 1 193 ? -18.327 8.276 -1.900 1.00 91.19 193 SER A N 1
ATOM 1522 C CA . SER A 1 193 ? -17.379 8.904 -0.986 1.00 91.19 193 SER A CA 1
ATOM 1523 C C . SER A 1 193 ? -17.617 8.515 0.474 1.00 91.19 193 SER A C 1
ATOM 1525 O O . SER A 1 193 ? -16.650 8.484 1.230 1.00 91.19 193 SER A O 1
ATOM 1527 N N . PHE A 1 194 ? -18.844 8.183 0.885 1.00 90.44 194 PHE A N 1
ATOM 1528 C CA . PHE A 1 194 ? -19.124 7.744 2.254 1.00 90.44 194 PHE A CA 1
ATOM 1529 C C . PHE A 1 194 ? -18.612 6.325 2.489 1.00 90.44 194 PHE A C 1
ATOM 1531 O O . PHE A 1 194 ? -17.985 6.068 3.511 1.00 90.44 194 PHE A O 1
ATOM 1538 N N . MET A 1 195 ? -18.787 5.427 1.515 1.00 91.50 195 MET A N 1
ATOM 1539 C CA . MET A 1 195 ? -18.165 4.100 1.565 1.00 91.50 195 MET A CA 1
ATOM 1540 C C . MET A 1 195 ? -16.642 4.215 1.671 1.00 91.50 195 MET A C 1
ATOM 1542 O O . MET A 1 195 ? -16.043 3.566 2.520 1.00 91.50 195 MET A O 1
ATOM 1546 N N . VAL A 1 196 ? -16.026 5.098 0.876 1.00 93.38 196 VAL A N 1
ATOM 1547 C CA . VAL A 1 196 ? -14.576 5.338 0.930 1.00 93.38 196 VAL A CA 1
ATOM 1548 C C . VAL A 1 196 ? -14.129 5.839 2.305 1.00 93.38 196 VAL A C 1
ATOM 1550 O O . VAL A 1 196 ? -13.114 5.366 2.810 1.00 93.38 196 VAL A O 1
ATOM 1553 N N . GLU A 1 197 ? -14.859 6.775 2.915 1.00 92.06 197 GLU A N 1
ATOM 1554 C CA . GLU A 1 197 ? -14.555 7.262 4.267 1.00 92.06 197 GLU A CA 1
ATOM 1555 C C . GLU A 1 197 ? -14.603 6.126 5.293 1.00 92.06 197 GLU A C 1
ATOM 1557 O O . GLU A 1 197 ? -13.642 5.945 6.043 1.00 92.06 197 GLU A O 1
ATOM 1562 N N . ARG A 1 198 ? -15.648 5.292 5.251 1.00 91.62 198 ARG A N 1
ATOM 1563 C CA . ARG A 1 198 ? -15.796 4.134 6.143 1.00 91.62 198 ARG A CA 1
ATOM 1564 C C . ARG A 1 198 ? -14.708 3.093 5.923 1.00 91.62 198 ARG A C 1
ATOM 1566 O O . ARG A 1 198 ? -14.158 2.575 6.892 1.00 91.62 198 ARG A O 1
ATOM 1573 N N . THR A 1 199 ? -14.353 2.812 4.672 1.00 92.06 199 THR A N 1
ATOM 1574 C CA . THR A 1 199 ? -13.229 1.931 4.347 1.00 92.06 199 THR A CA 1
ATOM 1575 C C . THR A 1 199 ? -11.919 2.489 4.900 1.00 92.06 199 THR A C 1
ATOM 1577 O O . THR A 1 199 ? -11.138 1.739 5.467 1.00 92.06 199 THR A O 1
ATOM 1580 N N . ILE A 1 200 ? -11.639 3.785 4.768 1.00 92.56 200 ILE A N 1
ATOM 1581 C CA . ILE A 1 200 ? -10.401 4.359 5.321 1.00 92.56 200 ILE A CA 1
ATOM 1582 C C . ILE A 1 200 ? -10.404 4.251 6.844 1.00 92.56 200 ILE A C 1
ATOM 1584 O O . ILE A 1 200 ? -9.434 3.758 7.405 1.00 92.56 200 ILE A O 1
ATOM 1588 N N . HIS A 1 201 ? -11.509 4.618 7.495 1.00 90.00 201 HIS A N 1
ATOM 1589 C CA . HIS A 1 201 ? -11.643 4.592 8.950 1.00 90.00 201 HIS A CA 1
ATOM 1590 C C . HIS A 1 201 ? -11.266 3.236 9.571 1.00 90.00 201 HIS A C 1
ATOM 1592 O O . HIS A 1 201 ? -10.590 3.195 10.595 1.00 90.00 201 HIS A O 1
ATOM 1598 N N . TYR A 1 202 ? -11.680 2.126 8.953 1.00 89.00 202 TYR A N 1
ATOM 1599 C CA . TYR A 1 202 ? -11.406 0.789 9.487 1.00 89.00 202 TYR A CA 1
ATOM 1600 C C . TYR A 1 202 ? -10.050 0.201 9.097 1.00 89.00 202 TYR A C 1
ATOM 1602 O O . TYR A 1 202 ? -9.574 -0.711 9.772 1.00 89.00 202 TYR A O 1
ATOM 1610 N N . ASN A 1 203 ? -9.445 0.692 8.016 1.00 90.69 203 ASN A N 1
ATOM 1611 C CA . ASN A 1 203 ? -8.336 0.006 7.347 1.00 90.69 203 ASN A CA 1
ATOM 1612 C C . ASN A 1 203 ? -7.066 0.858 7.264 1.00 90.69 203 ASN A C 1
ATOM 1614 O O . ASN A 1 203 ? -6.045 0.414 6.735 1.00 90.69 203 ASN A O 1
ATOM 1618 N N . GLU A 1 204 ? -7.116 2.102 7.735 1.00 90.94 204 GLU A N 1
ATOM 1619 C CA . GLU A 1 204 ? -5.941 2.950 7.772 1.00 90.94 204 GLU A CA 1
ATOM 1620 C C . GLU A 1 204 ? -4.943 2.495 8.833 1.00 90.94 204 GLU A C 1
ATOM 1622 O O . GLU A 1 204 ? -5.282 2.088 9.945 1.00 90.94 204 GLU A O 1
ATOM 1627 N N . VAL A 1 205 ? -3.672 2.623 8.483 1.00 87.69 205 VAL A N 1
ATOM 1628 C CA . VAL A 1 205 ? -2.565 2.461 9.409 1.00 87.69 205 VAL A CA 1
ATOM 1629 C C . VAL A 1 205 ? -1.958 3.829 9.634 1.00 87.69 205 VAL A C 1
ATOM 1631 O O . VAL A 1 205 ? -1.472 4.488 8.712 1.00 87.69 205 VAL A O 1
ATOM 1634 N N . ASN A 1 206 ? -1.992 4.230 10.895 1.00 83.44 206 ASN A N 1
ATOM 1635 C CA . ASN A 1 206 ? -1.434 5.466 11.394 1.00 83.44 206 ASN A CA 1
ATOM 1636 C C . ASN A 1 206 ? -0.089 5.156 12.046 1.00 83.44 206 ASN A C 1
ATOM 1638 O O . ASN A 1 206 ? -0.003 4.318 12.944 1.00 83.44 206 ASN A O 1
ATOM 1642 N N . ALA A 1 207 ? 0.975 5.809 11.588 1.00 78.06 207 ALA A N 1
ATOM 1643 C CA . ALA A 1 207 ? 2.316 5.559 12.096 1.00 78.06 207 ALA A CA 1
ATOM 1644 C C . ALA A 1 207 ? 3.123 6.859 12.181 1.00 78.06 207 ALA A C 1
ATOM 1646 O O . ALA A 1 207 ? 2.994 7.731 11.320 1.00 78.06 207 ALA A O 1
ATOM 1647 N N . PRO A 1 208 ? 3.992 7.015 13.194 1.00 74.12 208 PRO A N 1
ATOM 1648 C CA . PRO A 1 208 ? 5.035 8.023 13.128 1.00 74.12 208 PRO A CA 1
ATOM 1649 C C . PRO A 1 208 ? 6.025 7.673 12.017 1.00 74.12 208 PRO A C 1
ATOM 1651 O O . PRO A 1 208 ? 6.233 6.500 11.681 1.00 74.12 208 PRO A O 1
ATOM 1654 N N . ARG A 1 209 ? 6.708 8.694 11.502 1.00 74.31 209 ARG A N 1
ATOM 1655 C CA . ARG A 1 209 ? 7.851 8.478 10.622 1.00 74.31 209 ARG A CA 1
ATOM 1656 C C . ARG A 1 209 ? 8.876 7.586 11.328 1.00 74.31 209 ARG A C 1
ATOM 1658 O O . ARG A 1 209 ? 9.144 7.768 12.513 1.00 74.31 209 ARG A O 1
ATOM 1665 N N . THR A 1 210 ? 9.407 6.605 10.602 1.00 73.19 210 THR A N 1
ATOM 1666 C CA . THR A 1 210 ? 10.485 5.736 11.085 1.00 73.19 210 THR A CA 1
ATOM 1667 C C . THR A 1 210 ? 11.693 5.919 10.174 1.00 73.19 210 THR A C 1
ATOM 1669 O O . THR A 1 210 ? 11.609 5.653 8.976 1.00 73.19 210 THR A O 1
ATOM 1672 N N . LYS A 1 211 ? 12.795 6.424 10.725 1.00 72.06 211 LYS A N 1
ATOM 1673 C CA . LYS A 1 211 ? 14.103 6.575 10.069 1.00 72.06 211 LYS A CA 1
ATOM 1674 C C . LYS A 1 211 ? 15.028 5.431 10.506 1.00 72.06 211 LYS A C 1
ATOM 1676 O O . LYS A 1 211 ? 14.750 4.744 11.483 1.00 72.06 211 LYS A O 1
ATOM 1681 N N . SER A 1 212 ? 16.158 5.238 9.822 1.00 69.81 212 SER A N 1
ATOM 1682 C CA . SER A 1 212 ? 17.120 4.173 10.170 1.00 69.81 212 SER A CA 1
ATOM 1683 C C . SER A 1 212 ? 17.563 4.225 11.641 1.00 69.81 212 SER A C 1
ATOM 1685 O O . SER A 1 212 ? 17.598 3.194 12.301 1.00 69.81 212 SER A O 1
ATOM 1687 N N . ASN A 1 213 ? 17.813 5.423 12.182 1.00 69.69 213 ASN A N 1
ATOM 1688 C CA . ASN A 1 213 ? 18.210 5.606 13.586 1.00 69.69 213 ASN A CA 1
ATOM 1689 C C . ASN A 1 213 ? 17.105 5.212 14.583 1.00 69.69 213 ASN A C 1
ATOM 1691 O O . ASN A 1 213 ? 17.392 4.895 15.737 1.00 69.69 213 ASN A O 1
ATOM 1695 N N . ASP A 1 214 ? 15.841 5.205 14.154 1.00 68.31 214 ASP A N 1
ATOM 1696 C CA . ASP A 1 214 ? 14.729 4.789 15.007 1.00 68.31 214 ASP A CA 1
ATOM 1697 C C . ASP A 1 214 ? 14.728 3.272 15.232 1.00 68.31 214 ASP A C 1
ATOM 1699 O O . ASP A 1 214 ? 14.218 2.811 16.246 1.00 68.31 214 ASP A O 1
ATOM 1703 N N . LEU A 1 215 ? 15.309 2.485 14.319 1.00 65.81 215 LEU A N 1
ATOM 1704 C CA . LEU A 1 215 ? 15.411 1.029 14.477 1.00 65.81 215 LEU A CA 1
ATOM 1705 C C . LEU A 1 215 ? 16.381 0.638 15.599 1.00 65.81 215 LEU A C 1
ATOM 1707 O O . LEU A 1 215 ? 16.190 -0.392 16.236 1.00 65.81 215 LEU A O 1
ATOM 1711 N N . GLU A 1 216 ? 17.394 1.467 15.856 1.00 61.00 216 GLU A N 1
ATOM 1712 C CA . GLU A 1 216 ? 18.373 1.251 16.929 1.00 61.00 216 GLU A CA 1
ATOM 1713 C C . GLU A 1 216 ? 17.894 1.800 18.281 1.00 61.00 216 GLU A C 1
ATOM 1715 O O . GLU A 1 216 ? 18.311 1.318 19.332 1.00 61.00 216 GLU A O 1
ATOM 1720 N N . THR A 1 217 ? 17.017 2.809 18.263 1.00 55.91 217 THR A N 1
ATOM 1721 C CA . THR A 1 217 ? 16.598 3.552 19.463 1.00 55.91 217 THR A CA 1
ATOM 1722 C C . THR A 1 217 ? 15.197 3.201 19.960 1.00 55.91 217 THR A C 1
ATOM 1724 O O . THR A 1 217 ? 14.899 3.433 21.134 1.00 55.91 217 THR A O 1
ATOM 1727 N N . ARG A 1 218 ? 14.326 2.614 19.125 1.00 59.44 218 ARG A N 1
ATOM 1728 C CA . ARG A 1 218 ? 13.013 2.121 19.566 1.00 59.44 218 ARG A CA 1
ATOM 1729 C C . ARG A 1 218 ? 13.187 0.852 20.389 1.00 59.44 218 ARG A C 1
ATOM 1731 O O . ARG A 1 218 ? 13.258 -0.259 19.870 1.00 59.44 218 ARG A O 1
ATOM 1738 N N . VAL A 1 219 ? 13.212 1.033 21.703 1.00 51.34 219 VAL A N 1
ATOM 1739 C CA . VAL A 1 219 ? 13.137 -0.065 22.660 1.00 51.34 219 VAL A CA 1
ATOM 1740 C C . VAL A 1 219 ? 11.707 -0.601 22.647 1.00 51.34 219 VAL A C 1
ATOM 1742 O O . VAL A 1 219 ? 10.776 0.059 23.109 1.00 51.34 219 VAL A O 1
ATOM 1745 N N . PHE A 1 220 ? 11.522 -1.804 22.105 1.00 57.31 220 PHE A N 1
ATOM 1746 C CA . PHE A 1 220 ? 10.317 -2.579 22.374 1.00 57.31 220 PHE A CA 1
ATOM 1747 C C . PHE A 1 220 ? 10.382 -3.027 23.831 1.00 57.31 220 PHE A C 1
ATOM 1749 O O . PHE A 1 220 ? 11.190 -3.883 24.200 1.00 57.31 220 PHE A O 1
ATOM 1756 N N . ARG A 1 221 ? 9.559 -2.423 24.683 1.00 53.06 221 ARG A N 1
ATOM 1757 C CA . ARG A 1 221 ? 9.438 -2.829 26.075 1.00 53.06 221 ARG A CA 1
ATOM 1758 C C . ARG A 1 221 ? 8.408 -3.944 26.151 1.00 53.06 221 ARG A C 1
ATOM 1760 O O . ARG A 1 221 ? 7.264 -3.781 25.746 1.00 53.06 221 ARG A O 1
ATOM 1767 N N . LYS A 1 222 ? 8.807 -5.097 26.680 1.00 49.62 222 LYS A N 1
ATOM 1768 C CA . LYS A 1 222 ? 7.847 -6.143 27.025 1.00 49.62 222 LYS A CA 1
ATOM 1769 C C . LYS A 1 222 ? 7.142 -5.743 28.323 1.00 49.62 222 LYS A C 1
ATOM 1771 O O . LYS A 1 222 ? 7.767 -5.743 29.385 1.00 49.62 222 LYS A O 1
ATOM 1776 N N . THR A 1 223 ? 5.861 -5.411 28.234 1.00 53.31 223 THR A N 1
ATOM 1777 C CA . THR A 1 223 ? 4.993 -5.139 29.385 1.00 53.31 223 THR A CA 1
ATOM 1778 C C . THR A 1 223 ? 3.985 -6.282 29.476 1.00 53.31 223 THR A C 1
ATOM 1780 O O . THR A 1 223 ? 3.058 -6.368 28.677 1.00 53.31 223 THR A O 1
ATOM 1783 N N . GLY A 1 224 ? 4.193 -7.217 30.410 1.00 70.56 224 GLY A N 1
ATOM 1784 C CA . GLY A 1 224 ? 3.395 -8.450 30.474 1.00 70.56 224 GLY A CA 1
ATOM 1785 C C . GLY A 1 224 ? 3.640 -9.359 29.261 1.00 70.56 224 GLY A C 1
ATOM 1786 O O . GLY A 1 224 ? 4.792 -9.666 28.951 1.00 70.56 224 GLY A O 1
ATOM 1787 N N . ASP A 1 225 ? 2.571 -9.774 28.575 1.00 62.97 225 ASP A N 1
ATOM 1788 C CA . ASP A 1 225 ? 2.638 -10.578 27.341 1.00 62.97 225 ASP A CA 1
ATOM 1789 C C . ASP A 1 225 ? 2.666 -9.733 26.054 1.00 62.97 225 ASP A C 1
ATOM 1791 O O . ASP A 1 225 ? 2.825 -10.277 24.961 1.00 62.97 225 ASP A O 1
ATOM 1795 N N . SER A 1 226 ? 2.560 -8.405 26.160 1.00 45.72 226 SER A N 1
ATOM 1796 C CA . SER A 1 226 ? 2.592 -7.477 25.026 1.00 45.72 226 SER A CA 1
ATOM 1797 C C . SER A 1 226 ? 3.956 -6.807 24.855 1.00 45.72 226 SER A C 1
ATOM 1799 O O . SER A 1 226 ? 4.626 -6.445 25.824 1.00 45.72 226 SER A O 1
ATOM 1801 N N . LEU A 1 227 ? 4.363 -6.621 23.597 1.00 56.47 227 LEU A N 1
ATOM 1802 C CA . LEU A 1 227 ? 5.455 -5.725 23.223 1.00 56.47 227 LEU A CA 1
ATOM 1803 C C . LEU A 1 227 ? 4.866 -4.334 22.988 1.00 56.47 227 LEU A C 1
ATOM 1805 O O . LEU A 1 227 ? 4.064 -4.144 22.077 1.00 56.47 227 LEU A O 1
ATOM 1809 N N . GLU A 1 228 ? 5.266 -3.374 23.807 1.00 57.88 228 GLU A N 1
ATOM 1810 C CA . GLU A 1 228 ? 4.879 -1.972 23.698 1.00 57.88 228 GLU A CA 1
ATOM 1811 C C . GLU A 1 228 ? 6.063 -1.160 23.164 1.00 57.88 228 GLU A C 1
ATOM 1813 O O . GLU A 1 228 ? 7.223 -1.412 23.497 1.00 57.88 228 GLU A O 1
ATOM 1818 N N . ILE A 1 229 ? 5.785 -0.180 22.306 1.00 57.81 229 ILE A N 1
ATOM 1819 C CA . ILE A 1 229 ? 6.789 0.790 21.863 1.00 57.81 229 ILE A CA 1
ATOM 1820 C C . ILE A 1 229 ? 6.778 1.927 22.888 1.00 57.81 229 ILE A C 1
ATOM 1822 O O . ILE A 1 229 ? 5.755 2.591 23.035 1.00 57.81 229 ILE A O 1
ATOM 1826 N N . ASP A 1 230 ? 7.899 2.172 23.570 1.00 52.28 230 ASP A N 1
ATOM 1827 C CA . ASP A 1 230 ? 8.009 3.098 24.719 1.00 52.28 230 ASP A CA 1
ATOM 1828 C C . ASP A 1 230 ? 7.967 4.600 24.332 1.00 52.28 230 ASP A C 1
ATOM 1830 O O . ASP A 1 230 ? 8.631 5.445 24.929 1.00 52.28 230 ASP A O 1
ATOM 1834 N N . ASN A 1 231 ? 7.224 4.967 23.281 1.00 53.22 231 ASN A N 1
ATOM 1835 C CA . ASN A 1 231 ? 7.275 6.301 22.680 1.00 53.22 231 ASN A CA 1
ATOM 1836 C C . ASN A 1 231 ? 5.962 7.078 22.881 1.00 53.22 231 ASN A C 1
ATOM 1838 O O . ASN A 1 231 ? 5.173 7.276 21.954 1.00 53.22 231 ASN A O 1
ATOM 1842 N N . ASN A 1 232 ? 5.771 7.568 24.112 1.00 46.28 232 ASN A N 1
ATOM 1843 C CA . ASN A 1 232 ? 4.598 8.317 24.603 1.00 46.28 232 ASN A CA 1
ATOM 1844 C C . ASN A 1 232 ? 4.282 9.645 23.878 1.00 46.28 232 ASN A C 1
ATOM 1846 O O . ASN A 1 232 ? 3.304 10.300 24.228 1.00 46.28 232 ASN A O 1
ATOM 1850 N N . ASN A 1 233 ? 5.085 10.078 22.900 1.00 49.38 233 ASN A N 1
ATOM 1851 C CA . ASN A 1 233 ? 4.934 11.392 22.261 1.00 49.38 233 ASN A CA 1
ATOM 1852 C C . ASN A 1 233 ? 4.796 11.339 20.731 1.00 49.38 233 ASN A C 1
ATOM 1854 O O . ASN A 1 233 ? 4.915 12.359 20.050 1.00 49.38 233 ASN A O 1
ATOM 1858 N N . THR A 1 234 ? 4.561 10.155 20.163 1.00 52.88 234 THR A N 1
ATOM 1859 C CA . THR A 1 234 ? 4.378 10.027 18.716 1.00 52.88 234 THR A CA 1
ATOM 1860 C C . THR A 1 234 ? 2.967 10.455 18.333 1.00 52.88 234 THR A C 1
ATOM 1862 O O . THR A 1 234 ? 2.016 9.682 18.382 1.00 52.88 234 THR A O 1
ATOM 1865 N N . LYS A 1 235 ? 2.809 11.722 17.933 1.00 59.62 235 LYS A N 1
ATOM 1866 C CA . LYS A 1 235 ? 1.624 12.116 17.170 1.00 59.62 235 LYS A CA 1
ATOM 1867 C C . LYS A 1 235 ? 1.606 11.245 15.912 1.00 59.62 235 LYS A C 1
ATOM 1869 O O . LYS A 1 235 ? 2.577 11.223 15.153 1.00 59.62 235 LYS A O 1
ATOM 1874 N N . PHE A 1 236 ? 0.524 10.508 15.696 1.00 62.62 236 PHE A N 1
ATOM 1875 C CA . PHE A 1 236 ? 0.334 9.769 14.457 1.00 62.62 236 PHE A CA 1
ATOM 1876 C C . PHE A 1 236 ? -0.037 10.762 13.357 1.00 62.62 236 PHE A C 1
ATOM 1878 O O . PHE A 1 236 ? -1.189 11.154 13.189 1.00 62.62 236 PHE A O 1
ATOM 1885 N N . LEU A 1 237 ? 0.992 11.278 12.699 1.00 71.31 237 LEU A N 1
ATOM 1886 C CA . LEU A 1 237 ? 0.866 12.359 11.726 1.00 71.31 237 LEU A CA 1
ATOM 1887 C C . LEU A 1 237 ? 0.718 11.810 10.305 1.00 71.31 237 LEU A C 1
ATOM 1889 O O . LEU A 1 237 ? 0.126 12.450 9.444 1.00 71.31 237 LEU A O 1
ATOM 1893 N N . THR A 1 238 ? 1.231 10.606 10.078 1.00 82.06 238 THR A N 1
ATOM 1894 C CA . THR A 1 238 ? 1.273 9.967 8.774 1.00 82.06 238 THR A CA 1
ATOM 1895 C C . THR A 1 238 ? 0.320 8.778 8.738 1.00 82.06 238 THR A C 1
ATOM 1897 O O . THR A 1 238 ? 0.287 7.971 9.670 1.00 82.06 238 THR A O 1
ATOM 1900 N N . SER A 1 239 ? -0.422 8.670 7.640 1.00 89.06 239 SER A N 1
ATOM 1901 C CA . SER A 1 239 ? -1.505 7.700 7.480 1.00 89.06 239 SER A CA 1
ATOM 1902 C C . SER A 1 239 ? -1.414 7.044 6.111 1.00 89.06 239 SER A C 1
ATOM 1904 O O . SER A 1 239 ? -1.062 7.692 5.121 1.00 89.06 239 SER A O 1
ATOM 1906 N N . GLY A 1 240 ? -1.757 5.764 6.025 1.00 91.94 240 GLY A N 1
ATOM 1907 C CA . GLY A 1 240 ? -1.858 5.067 4.749 1.00 91.94 240 GLY A CA 1
ATOM 1908 C C . GLY A 1 240 ? -2.897 3.959 4.765 1.00 91.94 240 GLY A C 1
ATOM 1909 O O . GLY A 1 240 ? -3.284 3.474 5.820 1.00 91.94 240 GLY A O 1
ATOM 1910 N N . VAL A 1 241 ? -3.325 3.543 3.579 1.00 93.00 241 VAL A N 1
ATOM 1911 C CA . VAL A 1 241 ? -4.240 2.413 3.374 1.00 93.00 241 VAL A CA 1
ATOM 1912 C C . VAL A 1 241 ? -3.626 1.447 2.367 1.00 93.00 241 VAL A C 1
ATOM 1914 O O . VAL A 1 241 ? -3.044 1.876 1.367 1.00 93.00 241 VAL A O 1
ATOM 1917 N N . TRP A 1 242 ? -3.747 0.145 2.612 1.00 92.12 242 TRP A N 1
ATOM 1918 C CA . TRP A 1 242 ? -3.237 -0.925 1.750 1.00 92.12 242 TRP A CA 1
ATOM 1919 C C . TRP A 1 242 ? -4.396 -1.794 1.261 1.00 92.12 242 TRP A C 1
ATOM 1921 O O . TRP A 1 242 ? -5.355 -2.013 1.982 1.00 92.12 242 TRP A O 1
ATOM 1931 N N . LEU A 1 243 ? -4.306 -2.317 0.032 1.00 88.31 243 LEU A N 1
ATOM 1932 C CA . LEU A 1 243 ? -5.378 -3.150 -0.543 1.00 88.31 243 LEU A CA 1
ATOM 1933 C C . LEU A 1 243 ? -5.354 -4.613 -0.083 1.00 88.31 243 LEU A C 1
ATOM 1935 O O . LEU A 1 243 ? -6.299 -5.345 -0.343 1.00 88.31 243 LEU A O 1
ATOM 1939 N N . LEU A 1 244 ? -4.248 -5.059 0.511 1.00 80.69 244 LEU A N 1
ATOM 1940 C CA . LEU A 1 244 ? -4.080 -6.444 0.960 1.00 80.69 244 LEU A CA 1
ATOM 1941 C C . LEU A 1 244 ? -4.286 -6.588 2.473 1.00 80.69 244 LEU A C 1
ATOM 1943 O O . LEU A 1 244 ? -4.542 -7.681 2.963 1.00 80.69 244 LEU A O 1
ATOM 1947 N N . ALA A 1 245 ? -4.123 -5.495 3.212 1.00 58.84 245 ALA A N 1
ATOM 1948 C CA . ALA A 1 245 ? -4.143 -5.495 4.661 1.00 58.84 245 ALA A CA 1
ATOM 1949 C C . ALA A 1 245 ? -5.359 -4.706 5.130 1.00 58.84 245 ALA A C 1
ATOM 1951 O O . ALA A 1 245 ? -5.282 -3.482 5.207 1.00 58.84 245 ALA A O 1
ATOM 1952 N N . SER A 1 246 ? -6.448 -5.425 5.414 1.00 46.81 246 SER A N 1
ATOM 1953 C CA . SER A 1 246 ? -7.439 -5.040 6.418 1.00 46.81 246 SER A CA 1
ATOM 1954 C C . SER A 1 246 ? -8.450 -6.133 6.724 1.00 46.81 246 SER A C 1
ATOM 1956 O O . SER A 1 246 ? -9.126 -6.568 5.760 1.00 46.81 246 SER A O 1
#

Organism: Fusarium oxysporum (strain Fo5176) (NCBI:txid660025)

Sequence (246 aa):
MALQLRPRSPGFFKLARSTTLGKFEECHQKLRALKKAFPKSVPAWSLQLHIGKSLKEQNDGAYAVANMLIDAQEAPPLIDCATFSSLVEIRVAPGRVMGLFLTKDVSAGDLILCGKAFSYYFMDDEKSHETYPILLNMSSKELTSGGSVHLWPQVTQKLFHNPEYIYTIQELFHGDHKKLQIIEWDGSTVVDSFMVERTIHYNEVNAPRTKSNDLETRVFRKTGDSLEIDNNNTKFLTSGVWLLAS

Mean predicted aligned error: 9.03 Å

Foldseek 3Di:
DDPPDDPDDVLLVVLVVVVVVLVLVVSLVSLVVVCVVPVPDPSSVVSNVLSVQQVCCQPPVPDPVVVQLVLLPDVVRDRDHHKHAPQWDWDQDVPDGIDIDGPDDDDPPDDHIDHDFPDKFDDDPVPVPPDKDWDADPVVRDIDIARLVVVLVVVQVVCQVPVVCLVLLQSADQDPDDRDPDQDDPNGGDDDSSSSNSSSVVFKDFDARDHPVCVVVQDQDDDDPDGDGPCPPRDSNMMGGHSRGD

Solvent-accessible surface area (backbone atoms only — not comparable to full-atom values): 14868 Å² total; per-residue (Å²): 137,81,82,78,77,71,99,71,57,70,66,60,56,54,39,58,52,39,47,76,68,70,42,3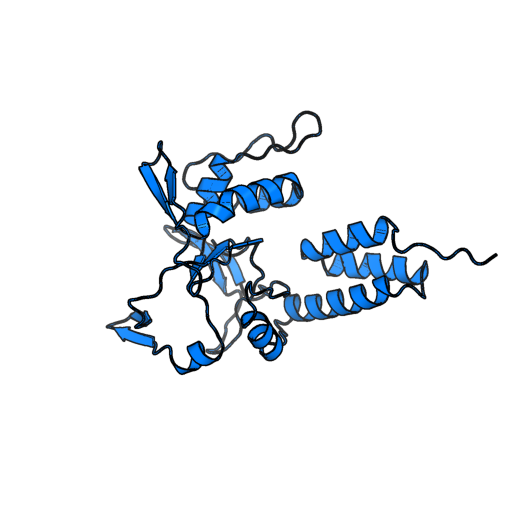7,69,64,36,52,57,54,46,55,55,49,38,72,77,42,75,85,42,64,70,59,50,57,51,49,54,51,42,55,50,34,46,40,14,32,75,69,60,59,65,65,57,72,56,47,49,52,34,45,67,42,90,73,55,68,70,89,61,39,55,18,44,84,44,44,45,82,43,81,37,91,98,57,63,59,38,82,39,71,75,62,92,81,60,94,88,60,89,58,70,46,68,52,59,74,42,71,29,79,45,60,75,94,62,56,86,79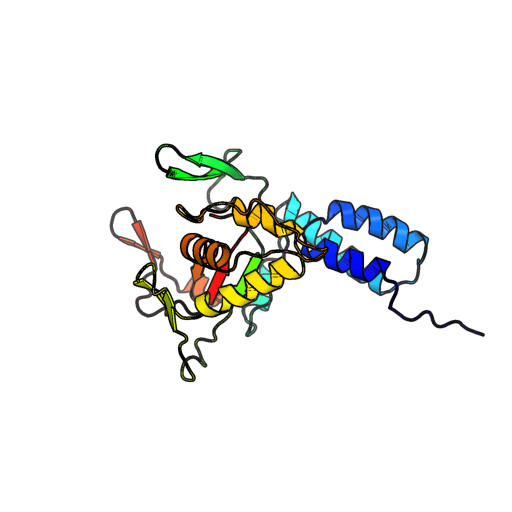,73,81,53,72,42,73,42,82,86,82,68,46,79,44,52,37,18,53,54,57,43,45,63,50,49,50,52,49,33,63,78,39,58,84,46,51,63,59,56,63,70,39,55,36,79,89,61,78,76,80,91,62,56,64,55,94,95,36,67,51,76,64,62,66,58,49,44,38,25,44,76,69,31,50,49,71,39,56,90,70,46,70,70,45,70,79,65,60,54,69,41,71,59,87,95,42,77,40,75,80,61,94,77,66,65,53,29,22,21,32,32,43,88,87,55,82

pLDDT: mean 81.46, std 14.88, range [26.36, 95.81]

Radius of gyration: 20.84 Å; Cα contacts (8 Å, |Δi|>4): 311; chains: 1; bounding box: 44×47×73 Å

Secondary structure (DSSP, 8-state):
------S--HHHHHHHHHHHTT-HHHHHHHHHHHHHH-TT-HHHHHHHHHHHHHHHHHHH----HHHHHHHTTSSS-----PPB-TTEEEEEPTTSSEEEEESS---TT----B---SEEE---STTTTS---EEEETTTTEEEETHHHHHHHHHHHHHHH-GGGHHHHHHS--TTPPPPS-SEETTEE---HHHHHHHHHHHEEEE----HHHHHH--EEEETTEEEE--TT----EEEE-SS--